Protein AF-A0A256YLN2-F1 (afdb_monomer_lite)

Sequence (266 aa):
MIEHTYRGDRIITSPILVSLRKFIRKVFMREQFIKIIIPSDLDYNEQIVYLIKQVFKEVLPIDKCLGIDFRDTLINYYAYKFAMESKMSRDVIDLLERDFQNSKYRDIVMKLDSKELEERITLNPPPEISPLLDRVIISILDIKNRELERVKNISDIEKTRSMVEKLLMLLSKGYIAVLFIGKRKPENYLSYIRDRIEGFRGLLLCARGRYIMVLESMYDNIIEILKEHFGEVIEERIEGVLERDGEKVRHCYIFILNKELEEQFV

Secondary structure (DSSP, 8-state):
-EEE--SS------HHHHHHHHHHHHHH-----EEEPPPTTS-HHHHHHHHHHHHHHHH---TTTS-HHHHHHHHHHHHHHHHHHTT--HHHHHHHHHHHHT-TTHHHHHHHT-HHHHHHHBSS--SS---HIIIIIHHHHHHHHHHHHT---HHHHHHHHHHHHHHHHHHHHT-EEEEEESSS-HHHHHHHHHHHGGG-SEEEEEEEGGGHHHHHHHHHHHHHHHHHHHSSEEEEEEEEEEEETTEEEEEEEEEEEEHHHHHTT-

pLDDT: mean 85.9, std 14.75, range [32.06, 97.44]

Foldseek 3Di:
DEFEDDPPDDTDPDPLVVLLVVLLCVQQQDDDYDYDDFDPPDDPLRSLLRSQLSVLLVSQLQVLQADPLVSSLVSLVSSLVSCVVVVHDPSNNVVSVVSNVPGPCNLLLVLQQDLVLQVLQELDDDPDRGGNCRPPLSVLSNLVSVVCPPPPDPVVSVVSNLVSVVVSVCSSVNQEHEYEQDDDQLVVSLVSCLVPVLSHFKYKYKYKAPSVVRCVVCVVVSVVSCCVRQPDKDKDWGWDWDAHPNDTMIIIIIIIGRPVVVVVSD

Structure (mmCIF, N/CA/C/O backbone):
data_AF-A0A256YLN2-F1
#
_entry.id   AF-A0A256YLN2-F1
#
loop_
_atom_site.group_PDB
_atom_site.id
_atom_site.type_symbol
_atom_site.label_atom_id
_atom_site.label_alt_id
_atom_site.label_comp_id
_atom_site.label_asym_id
_atom_site.label_entity_id
_atom_site.label_seq_id
_atom_site.pdbx_PDB_ins_code
_atom_site.Cartn_x
_atom_site.Cartn_y
_atom_site.Cartn_z
_atom_site.occupancy
_atom_site.B_iso_or_equiv
_atom_site.auth_seq_id
_atom_site.auth_comp_id
_atom_site.auth_asym_id
_atom_site.auth_atom_id
_atom_site.pdbx_PDB_model_num
ATOM 1 N N . MET A 1 1 ? 22.327 7.045 -8.461 1.00 38.19 1 MET A N 1
ATOM 2 C CA . MET A 1 1 ? 22.578 7.257 -9.908 1.00 38.19 1 MET A CA 1
ATOM 3 C C . MET A 1 1 ? 22.416 5.904 -10.590 1.00 38.19 1 MET A C 1
ATOM 5 O O . MET A 1 1 ? 23.024 4.958 -10.115 1.00 38.19 1 MET A O 1
ATOM 9 N N . ILE A 1 2 ? 21.548 5.755 -11.596 1.00 38.06 2 ILE A N 1
ATOM 10 C CA . ILE A 1 2 ? 21.455 4.488 -12.348 1.00 38.06 2 ILE A CA 1
ATOM 11 C C . ILE A 1 2 ? 22.565 4.533 -13.397 1.00 38.06 2 ILE A C 1
ATOM 13 O O . ILE A 1 2 ? 22.574 5.459 -14.210 1.00 38.06 2 ILE A O 1
ATOM 17 N N . GLU A 1 3 ? 23.512 3.603 -13.328 1.00 35.34 3 GLU A N 1
ATOM 18 C CA . GLU A 1 3 ? 24.655 3.524 -14.241 1.00 35.34 3 GLU A CA 1
ATOM 19 C C . GLU A 1 3 ? 24.593 2.210 -15.025 1.00 35.34 3 GLU A C 1
ATOM 21 O O . GLU A 1 3 ? 24.409 1.135 -14.452 1.00 35.34 3 GLU A O 1
ATOM 26 N N . HIS A 1 4 ? 24.759 2.298 -16.346 1.00 46.22 4 HIS A N 1
ATOM 27 C CA . HIS A 1 4 ? 24.973 1.135 -17.204 1.00 46.22 4 HIS A CA 1
ATOM 28 C C . HIS A 1 4 ? 26.456 0.946 -17.454 1.00 46.22 4 HIS A C 1
ATOM 30 O O . HIS A 1 4 ? 27.172 1.908 -17.722 1.00 46.22 4 HIS A O 1
ATOM 36 N N . THR A 1 5 ? 26.890 -0.308 -17.446 1.00 35.84 5 THR A N 1
ATOM 37 C CA . THR A 1 5 ? 28.195 -0.701 -17.969 1.00 35.84 5 THR A CA 1
ATOM 38 C C . THR A 1 5 ? 27.971 -1.812 -18.988 1.00 35.84 5 THR A C 1
ATOM 40 O O . THR A 1 5 ? 27.636 -2.937 -18.627 1.00 35.84 5 THR A O 1
ATOM 43 N N . TYR A 1 6 ? 28.125 -1.488 -20.273 1.00 36.53 6 TYR A N 1
ATOM 44 C CA . TYR A 1 6 ? 28.433 -2.493 -21.293 1.00 36.53 6 TYR A CA 1
ATOM 45 C C . TYR A 1 6 ? 29.921 -2.854 -21.159 1.00 36.53 6 TYR A C 1
ATOM 47 O O . TYR A 1 6 ? 30.700 -2.048 -20.648 1.00 36.53 6 TYR A O 1
ATOM 55 N N . ARG A 1 7 ? 30.343 -4.050 -21.593 1.00 35.12 7 ARG A N 1
ATOM 56 C CA . ARG A 1 7 ? 31.779 -4.381 -21.690 1.00 35.12 7 ARG A CA 1
ATOM 57 C C . ARG A 1 7 ? 32.490 -3.279 -22.500 1.00 35.12 7 ARG A C 1
ATOM 59 O O . ARG A 1 7 ? 32.269 -3.179 -23.702 1.00 35.12 7 ARG A O 1
ATOM 66 N N . GLY A 1 8 ? 33.311 -2.472 -21.824 1.00 35.88 8 GLY A N 1
ATOM 67 C CA . GLY A 1 8 ? 33.936 -1.254 -22.352 1.00 35.88 8 GLY A CA 1
ATOM 68 C C . GLY A 1 8 ? 33.403 -0.002 -21.64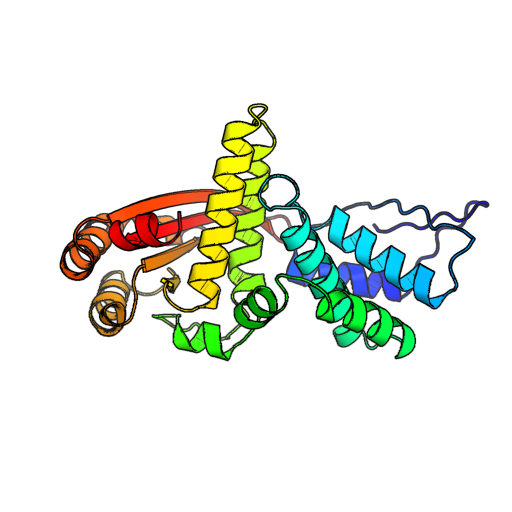6 1.00 35.88 8 GLY A C 1
ATOM 69 O O . GLY A 1 8 ? 32.338 0.498 -21.991 1.00 35.88 8 GLY A O 1
ATOM 70 N N . ASP A 1 9 ? 34.150 0.486 -20.653 1.00 32.34 9 ASP A N 1
ATOM 71 C CA . ASP A 1 9 ? 33.813 1.576 -19.724 1.00 32.34 9 ASP A CA 1
ATOM 72 C C . ASP A 1 9 ? 33.299 2.870 -20.390 1.00 32.34 9 ASP A C 1
ATOM 74 O O . ASP A 1 9 ? 34.051 3.811 -20.653 1.00 32.34 9 ASP A O 1
ATOM 78 N N . ARG A 1 10 ? 31.986 2.964 -20.624 1.00 32.06 10 ARG A N 1
ATOM 79 C CA . ARG A 1 10 ? 31.296 4.230 -20.906 1.00 32.06 10 ARG A CA 1
ATOM 80 C C . ARG A 1 10 ? 29.990 4.311 -20.125 1.00 32.06 10 ARG A C 1
ATOM 82 O O . ARG A 1 10 ? 29.065 3.538 -20.354 1.00 32.06 10 ARG A O 1
ATOM 89 N N . ILE A 1 11 ? 29.921 5.293 -19.228 1.00 43.66 11 ILE A N 1
ATOM 90 C CA . ILE A 1 11 ? 28.707 5.678 -18.503 1.00 43.66 11 ILE A CA 1
ATOM 91 C C . ILE A 1 11 ? 27.762 6.346 -19.508 1.00 43.66 11 ILE A C 1
ATOM 93 O O . ILE A 1 11 ? 28.050 7.431 -20.011 1.00 43.66 11 ILE A O 1
ATOM 97 N N . ILE A 1 12 ? 26.636 5.703 -19.818 1.00 42.06 12 ILE A N 1
ATOM 98 C CA . ILE A 1 12 ? 25.602 6.282 -20.684 1.00 42.06 12 ILE A CA 1
ATOM 99 C C . ILE A 1 12 ? 24.558 6.969 -19.801 1.00 42.06 12 ILE A C 1
ATOM 101 O O . ILE A 1 12 ? 23.714 6.318 -19.188 1.00 42.06 12 ILE A O 1
ATOM 105 N N . THR A 1 13 ? 24.576 8.299 -19.759 1.00 48.00 13 THR A N 1
ATOM 106 C CA . THR A 1 13 ? 23.484 9.112 -19.208 1.00 48.00 13 THR A CA 1
ATOM 107 C C . THR A 1 13 ? 22.345 9.210 -20.229 1.00 48.00 13 THR A C 1
ATOM 109 O O . THR A 1 13 ? 22.196 10.194 -20.944 1.00 48.00 13 THR A O 1
ATOM 112 N N . SER A 1 14 ? 21.529 8.156 -20.331 1.00 62.59 14 SER A N 1
ATOM 113 C CA . SER A 1 14 ? 20.358 8.129 -21.222 1.00 62.59 14 SER A CA 1
ATOM 114 C C . SER A 1 14 ? 19.201 8.993 -20.673 1.00 62.59 14 SER A C 1
ATOM 116 O O . SER A 1 14 ? 18.946 8.959 -19.462 1.00 62.59 14 SER A O 1
ATOM 118 N N . PRO A 1 15 ? 18.441 9.718 -21.524 1.00 69.00 15 PRO A N 1
ATOM 119 C CA . PRO A 1 15 ? 17.214 10.426 -21.134 1.00 69.00 15 PRO A CA 1
ATOM 120 C C . PRO A 1 15 ? 16.212 9.549 -20.370 1.00 69.00 15 PRO A C 1
ATOM 122 O O . PRO A 1 15 ? 15.549 10.025 -19.449 1.00 69.00 15 PRO A O 1
ATOM 125 N N . ILE A 1 16 ? 16.166 8.250 -20.689 1.00 68.62 16 ILE A N 1
ATOM 126 C CA . ILE A 1 16 ? 15.323 7.262 -20.002 1.00 68.62 16 ILE A CA 1
ATOM 127 C C . ILE A 1 16 ? 15.681 7.181 -18.516 1.00 68.62 16 ILE A C 1
ATOM 129 O O . ILE A 1 16 ? 14.791 7.158 -17.672 1.00 68.62 16 ILE A O 1
ATOM 133 N N . LEU A 1 17 ? 16.969 7.211 -18.170 1.00 71.06 17 LEU A N 1
ATOM 134 C CA . LEU A 1 17 ? 17.423 7.119 -16.779 1.00 71.06 17 LEU A CA 1
ATOM 135 C C . LEU A 1 17 ? 17.113 8.375 -15.982 1.00 71.06 17 LEU A C 1
ATOM 137 O O . LEU A 1 17 ? 16.870 8.301 -14.778 1.00 71.06 17 LEU A O 1
ATOM 141 N N . VAL A 1 18 ? 17.122 9.532 -16.642 1.00 73.88 18 VAL A N 1
ATOM 142 C CA . VAL A 1 18 ? 16.710 10.792 -16.020 1.00 73.88 18 VAL A CA 1
ATOM 143 C C . VAL A 1 18 ? 15.213 10.749 -15.715 1.00 73.88 18 VAL A C 1
ATOM 145 O O . VAL A 1 18 ? 14.819 11.078 -14.595 1.00 73.88 18 VAL A O 1
ATOM 148 N N . SER A 1 19 ? 14.390 10.299 -16.665 1.00 76.75 19 SER A N 1
ATOM 149 C CA . SER A 1 19 ? 12.946 10.126 -16.463 1.00 76.75 19 SER A CA 1
ATOM 150 C C . SER A 1 19 ? 12.641 9.091 -15.383 1.00 76.75 19 SER A C 1
ATOM 152 O O . SER A 1 19 ? 11.857 9.364 -14.477 1.00 76.75 19 SER A O 1
ATOM 154 N N . LEU A 1 20 ? 13.329 7.948 -15.409 1.00 75.12 20 LEU A N 1
ATOM 155 C CA . LEU A 1 20 ? 13.176 6.879 -14.425 1.00 75.12 20 LEU A CA 1
ATOM 156 C C . LEU A 1 20 ? 13.548 7.355 -13.023 1.00 75.12 20 LEU A C 1
ATOM 158 O O . LEU A 1 20 ? 12.793 7.147 -12.078 1.00 75.12 20 LEU A O 1
ATOM 162 N N . ARG A 1 21 ? 14.641 8.113 -12.889 1.00 74.19 21 ARG A N 1
ATOM 163 C CA . ARG A 1 21 ? 15.022 8.743 -11.619 1.00 74.19 21 ARG A CA 1
ATOM 164 C C . ARG A 1 21 ? 13.954 9.710 -11.109 1.00 74.19 21 ARG A C 1
ATOM 166 O O . ARG A 1 21 ? 13.662 9.703 -9.917 1.00 74.19 21 ARG A O 1
ATOM 173 N N . LYS A 1 22 ? 13.376 10.543 -11.980 1.00 77.25 22 LYS A N 1
ATOM 174 C CA . LYS A 1 22 ? 12.300 11.473 -11.596 1.00 77.25 22 LYS A CA 1
ATOM 175 C C . LYS A 1 22 ? 11.055 10.721 -11.126 1.00 77.25 22 LYS A C 1
ATOM 177 O O . LYS A 1 22 ? 10.490 11.086 -10.099 1.00 77.25 22 LYS A O 1
ATOM 182 N N . PHE A 1 23 ? 10.669 9.663 -11.834 1.00 76.25 23 PHE A N 1
ATOM 183 C CA . PHE A 1 23 ? 9.528 8.831 -11.462 1.00 76.25 23 PHE A CA 1
ATOM 184 C C . PHE A 1 23 ? 9.759 8.111 -10.128 1.00 76.25 23 PHE A C 1
ATOM 186 O O . PHE A 1 23 ? 8.918 8.168 -9.239 1.00 76.25 23 PHE A O 1
ATOM 193 N N . ILE A 1 24 ? 10.938 7.517 -9.934 1.00 75.88 24 ILE A N 1
ATOM 194 C CA . ILE A 1 24 ? 11.311 6.863 -8.674 1.00 75.88 24 ILE A CA 1
ATOM 195 C C . ILE A 1 24 ? 11.308 7.843 -7.511 1.00 75.88 24 ILE A C 1
ATOM 197 O O . ILE A 1 24 ? 10.764 7.527 -6.460 1.00 75.88 24 ILE A O 1
ATOM 201 N N . ARG A 1 25 ? 11.860 9.049 -7.686 1.00 74.06 25 ARG A N 1
ATOM 202 C CA . ARG A 1 25 ? 11.787 10.082 -6.645 1.00 74.06 25 ARG A CA 1
ATOM 203 C C . ARG A 1 25 ? 10.336 10.454 -6.325 1.00 74.06 25 ARG A C 1
ATOM 205 O O . ARG A 1 25 ? 10.003 10.586 -5.155 1.00 74.06 25 ARG A O 1
ATOM 212 N N . LYS A 1 26 ? 9.473 10.569 -7.341 1.00 71.62 26 LYS A N 1
ATOM 213 C CA . LYS A 1 26 ? 8.041 10.874 -7.173 1.00 71.62 26 LYS A CA 1
ATOM 214 C C . LYS A 1 26 ? 7.305 9.792 -6.373 1.00 71.62 26 LYS A C 1
ATOM 216 O O . LYS A 1 26 ? 6.513 10.139 -5.504 1.00 71.62 26 LYS A O 1
ATOM 221 N N . VAL A 1 27 ? 7.550 8.514 -6.667 1.00 64.50 27 VAL A N 1
ATOM 222 C CA . VAL A 1 27 ? 6.790 7.389 -6.087 1.00 64.50 27 VAL A CA 1
ATOM 223 C C . VAL A 1 27 ? 7.431 6.847 -4.805 1.00 64.50 27 VAL A C 1
ATOM 225 O O . VAL A 1 27 ? 6.747 6.645 -3.808 1.00 64.50 27 VAL A O 1
ATOM 228 N N . PHE A 1 28 ? 8.747 6.637 -4.810 1.00 65.56 28 PHE A N 1
ATOM 229 C CA . PHE A 1 28 ? 9.483 5.915 -3.764 1.00 65.56 28 PHE A CA 1
ATOM 230 C C . PHE A 1 28 ? 10.402 6.798 -2.919 1.00 65.56 28 PHE A C 1
ATOM 232 O O . PHE A 1 28 ? 10.963 6.319 -1.939 1.00 65.56 28 PHE A O 1
ATOM 239 N N . MET A 1 29 ? 10.553 8.080 -3.272 1.00 61.91 29 MET A N 1
ATOM 240 C CA . MET A 1 29 ? 11.189 9.111 -2.435 1.00 61.91 29 MET A CA 1
ATOM 241 C C . MET A 1 29 ? 12.642 8.811 -2.014 1.00 61.91 29 MET A C 1
ATOM 243 O O . MET A 1 29 ? 13.113 9.323 -1.002 1.00 61.91 29 MET A O 1
ATOM 247 N N . ARG A 1 30 ? 13.378 8.004 -2.792 1.00 62.50 30 ARG A N 1
ATOM 248 C CA . ARG A 1 30 ? 14.766 7.601 -2.498 1.00 62.50 30 ARG A CA 1
ATOM 249 C C . ARG A 1 30 ? 15.724 7.879 -3.650 1.00 62.50 30 ARG A C 1
ATOM 251 O O . ARG A 1 30 ? 15.370 7.755 -4.823 1.00 62.50 30 ARG A O 1
ATOM 258 N N . GLU A 1 31 ? 16.975 8.177 -3.301 1.00 58.72 31 GLU A N 1
ATOM 259 C CA . GLU A 1 31 ? 18.105 8.157 -4.231 1.00 58.72 31 GLU A CA 1
ATOM 260 C C . GLU A 1 31 ? 18.964 6.920 -3.991 1.00 58.72 31 GLU A C 1
ATOM 262 O O . GLU A 1 31 ? 19.549 6.757 -2.925 1.00 58.72 31 GLU A O 1
ATOM 267 N N . GLN A 1 32 ? 19.059 6.047 -4.994 1.00 59.94 32 GLN A N 1
ATOM 268 C CA . GLN A 1 32 ? 19.887 4.845 -4.924 1.00 59.94 32 GLN A CA 1
ATOM 269 C C . GLN A 1 32 ? 20.782 4.713 -6.159 1.00 59.94 32 GLN A C 1
ATOM 271 O O . GLN A 1 32 ? 20.505 5.257 -7.240 1.00 59.94 32 GLN A O 1
ATOM 276 N N . PHE A 1 33 ? 21.914 4.038 -5.969 1.00 61.16 33 PHE A N 1
ATOM 277 C CA . PHE A 1 33 ? 22.782 3.578 -7.047 1.00 61.16 33 PHE A CA 1
ATOM 278 C C . PHE A 1 33 ? 22.405 2.146 -7.386 1.00 61.16 33 PHE A C 1
ATOM 280 O O . PHE A 1 33 ? 22.342 1.307 -6.494 1.00 61.16 33 PHE A O 1
ATOM 287 N N . ILE A 1 34 ? 22.133 1.890 -8.663 1.00 64.25 34 ILE A N 1
ATOM 288 C CA . ILE A 1 34 ? 21.684 0.581 -9.134 1.00 64.25 34 ILE A CA 1
ATOM 289 C C . ILE A 1 34 ? 22.577 0.193 -10.302 1.00 64.25 34 ILE A C 1
ATOM 291 O O . ILE A 1 34 ? 22.643 0.919 -11.298 1.00 64.25 34 ILE A O 1
ATOM 295 N N . LYS A 1 35 ? 23.273 -0.936 -10.156 1.00 64.31 35 LYS A N 1
ATOM 296 C CA . LYS A 1 35 ? 24.090 -1.536 -11.209 1.00 64.31 35 LYS A CA 1
ATOM 297 C C . LYS A 1 35 ? 23.285 -2.644 -11.872 1.00 64.31 35 LYS A C 1
ATOM 299 O O . LYS A 1 35 ? 22.919 -3.611 -11.215 1.00 64.31 35 LYS A O 1
ATOM 304 N N . ILE A 1 36 ? 23.039 -2.510 -13.172 1.00 67.94 36 ILE A N 1
ATOM 305 C CA . ILE A 1 36 ? 22.251 -3.480 -13.942 1.00 67.94 36 ILE A CA 1
ATOM 306 C C . ILE A 1 36 ? 23.143 -4.095 -15.009 1.00 67.94 36 ILE A C 1
ATOM 308 O O . ILE A 1 36 ? 23.699 -3.383 -15.845 1.00 67.94 36 ILE A O 1
ATOM 312 N N . ILE A 1 37 ? 23.259 -5.421 -14.975 1.00 73.19 37 ILE A N 1
ATOM 313 C CA . ILE A 1 37 ? 23.906 -6.210 -16.023 1.00 73.19 37 ILE A CA 1
ATOM 314 C C . ILE A 1 37 ? 22.805 -6.681 -16.968 1.00 73.19 37 ILE A C 1
ATOM 316 O O . ILE A 1 37 ? 21.878 -7.368 -16.539 1.00 73.19 37 ILE A O 1
ATOM 320 N N . ILE A 1 38 ? 22.898 -6.276 -18.232 1.00 71.62 38 ILE A N 1
ATOM 321 C CA . ILE A 1 38 ? 21.919 -6.606 -19.266 1.00 71.62 38 ILE A CA 1
ATOM 322 C C . ILE A 1 38 ? 22.455 -7.797 -20.075 1.00 71.62 38 ILE A C 1
ATOM 324 O O . ILE A 1 38 ? 23.581 -7.711 -20.576 1.00 71.62 38 ILE A O 1
ATOM 328 N N . PRO A 1 39 ? 21.694 -8.897 -20.194 1.00 75.06 39 PRO A N 1
ATOM 329 C CA . PRO A 1 39 ? 22.049 -10.009 -21.071 1.00 75.06 39 PRO A CA 1
ATOM 330 C C . PRO A 1 39 ? 22.135 -9.568 -22.543 1.00 75.06 39 PRO A C 1
ATOM 332 O O . PRO A 1 39 ? 21.333 -8.758 -23.004 1.00 75.06 39 PRO A O 1
ATOM 335 N N . SER A 1 40 ? 23.132 -10.069 -23.278 1.00 70.81 40 SER A N 1
ATOM 336 C CA . SER A 1 40 ? 23.413 -9.652 -24.664 1.00 70.81 40 SER A CA 1
ATOM 337 C C . SER A 1 40 ? 22.490 -10.276 -25.716 1.00 70.81 40 SER A C 1
ATOM 339 O O . SER A 1 40 ? 22.550 -9.895 -26.878 1.00 70.81 40 SER A O 1
ATOM 341 N N . ASP A 1 41 ? 21.705 -11.271 -25.323 1.00 82.81 41 ASP A N 1
ATOM 342 C CA . ASP A 1 41 ? 20.787 -12.060 -26.146 1.00 82.81 41 ASP A CA 1
ATOM 343 C C . ASP A 1 41 ? 19.378 -11.456 -26.261 1.00 82.81 41 ASP A C 1
ATOM 345 O O . ASP A 1 41 ? 18.581 -11.937 -27.059 1.00 82.81 41 ASP A O 1
ATOM 349 N N . LEU A 1 42 ? 19.089 -10.387 -25.514 1.00 84.50 42 LEU A N 1
ATOM 350 C CA . LEU A 1 42 ? 17.828 -9.647 -25.587 1.00 84.50 42 LEU A CA 1
ATOM 351 C C . LEU A 1 42 ? 17.843 -8.625 -26.727 1.00 84.50 42 LEU A C 1
ATOM 353 O O . LEU A 1 42 ? 18.859 -7.949 -26.942 1.00 84.50 42 LEU A O 1
ATOM 357 N N . ASP A 1 43 ? 16.706 -8.436 -27.398 1.00 88.25 43 ASP A N 1
ATOM 358 C CA . ASP A 1 43 ? 16.548 -7.320 -28.330 1.00 88.25 43 ASP A CA 1
ATOM 359 C C . ASP A 1 43 ? 16.522 -5.963 -27.599 1.00 88.25 43 ASP A C 1
ATOM 361 O O . ASP A 1 43 ? 16.423 -5.885 -26.374 1.00 88.25 43 ASP A O 1
ATOM 365 N N . TYR A 1 44 ? 16.633 -4.852 -28.333 1.00 84.12 44 TYR A N 1
ATOM 366 C CA . TYR A 1 44 ? 16.686 -3.526 -27.708 1.00 84.12 44 TYR A CA 1
ATOM 367 C C . TYR A 1 44 ? 15.468 -3.224 -26.816 1.00 84.12 44 TYR A C 1
ATOM 369 O O . TYR A 1 44 ? 15.635 -2.689 -25.720 1.00 84.12 44 TYR A O 1
ATOM 377 N N . ASN A 1 45 ? 14.255 -3.571 -27.248 1.00 87.75 45 ASN A N 1
ATOM 378 C CA . ASN A 1 45 ? 13.042 -3.312 -26.477 1.00 87.75 45 ASN A CA 1
ATOM 379 C C . ASN A 1 45 ? 13.011 -4.189 -25.216 1.00 87.75 45 ASN A C 1
ATOM 381 O O . ASN A 1 45 ? 12.732 -3.687 -24.127 1.00 87.75 45 ASN A O 1
ATOM 385 N N . GLU A 1 46 ? 13.379 -5.463 -25.331 1.00 88.75 46 GLU A N 1
ATOM 386 C CA . GLU A 1 46 ? 13.507 -6.395 -24.210 1.00 88.75 46 GLU A CA 1
ATOM 387 C C . GLU A 1 46 ? 14.573 -5.949 -23.201 1.00 88.75 46 GLU A C 1
ATOM 389 O O . GLU A 1 46 ? 14.349 -6.020 -21.990 1.00 88.75 46 GLU A O 1
ATOM 394 N N . GLN A 1 47 ? 15.705 -5.410 -23.668 1.00 86.00 47 GLN A N 1
ATOM 395 C CA . GLN A 1 47 ? 16.737 -4.828 -22.805 1.00 86.00 47 GLN A CA 1
ATOM 396 C C . GLN A 1 47 ? 16.191 -3.642 -21.999 1.00 86.00 47 GLN A C 1
ATOM 398 O O . GLN A 1 47 ? 16.467 -3.533 -20.800 1.00 86.00 47 GLN A O 1
ATOM 403 N N . ILE A 1 48 ? 15.396 -2.765 -22.625 1.00 87.50 48 ILE A N 1
ATOM 404 C CA . ILE A 1 48 ? 14.749 -1.635 -21.943 1.00 87.50 48 ILE A CA 1
ATOM 405 C C . ILE A 1 48 ? 13.723 -2.131 -20.916 1.00 87.50 48 ILE A C 1
ATOM 407 O O . ILE A 1 48 ? 13.732 -1.663 -19.776 1.00 87.50 48 ILE A O 1
ATOM 411 N N . VAL A 1 49 ? 12.880 -3.102 -21.275 1.00 90.81 49 VAL A N 1
ATOM 412 C CA . VAL A 1 49 ? 11.910 -3.724 -20.357 1.00 90.81 49 VAL A CA 1
ATOM 413 C C . VAL A 1 49 ? 12.619 -4.321 -19.144 1.00 90.81 49 VAL A C 1
ATOM 415 O O . VAL A 1 49 ? 12.261 -4.019 -18.002 1.00 90.81 49 VAL A O 1
ATOM 418 N N . TYR A 1 50 ? 13.657 -5.124 -19.380 1.00 89.44 50 TYR A N 1
ATOM 419 C CA . TYR A 1 50 ? 14.450 -5.754 -18.331 1.00 89.44 50 TYR A CA 1
ATOM 420 C C . TYR A 1 50 ? 15.055 -4.711 -17.389 1.00 89.44 50 TYR A C 1
ATOM 422 O O . TYR A 1 50 ? 14.908 -4.809 -16.171 1.00 89.44 50 TYR A O 1
ATOM 430 N N . LEU A 1 51 ? 15.677 -3.673 -17.949 1.00 88.00 51 LEU A N 1
ATOM 431 C CA . LEU A 1 51 ? 16.266 -2.567 -17.203 1.00 88.00 51 LEU A CA 1
ATOM 432 C C . LEU A 1 51 ? 15.246 -1.893 -16.286 1.00 88.00 51 LEU A C 1
ATOM 434 O O . LEU A 1 51 ? 15.512 -1.737 -15.096 1.00 88.00 51 LEU A O 1
ATOM 438 N N . ILE A 1 52 ? 14.078 -1.520 -16.810 1.00 88.69 52 ILE A N 1
ATOM 439 C CA . ILE A 1 52 ? 13.031 -0.849 -16.030 1.00 88.69 52 ILE A CA 1
ATOM 440 C C . ILE A 1 52 ? 12.575 -1.744 -14.874 1.00 88.69 52 ILE A C 1
ATOM 442 O O . ILE A 1 52 ? 12.503 -1.285 -13.732 1.00 88.69 52 ILE A O 1
ATOM 446 N N . LYS A 1 53 ? 12.315 -3.030 -15.144 1.00 92.12 53 LYS A N 1
ATOM 447 C CA . LYS A 1 53 ? 11.894 -3.988 -14.115 1.00 92.12 53 LYS A CA 1
ATOM 448 C C . LYS A 1 53 ? 12.949 -4.183 -13.033 1.00 92.12 53 LYS A C 1
ATOM 450 O O . LYS A 1 53 ? 12.592 -4.179 -11.859 1.00 92.12 53 LYS A O 1
ATOM 455 N N . GLN A 1 54 ? 14.228 -4.313 -13.396 1.00 88.50 54 GLN A N 1
ATOM 456 C CA . GLN A 1 54 ? 15.305 -4.420 -12.406 1.00 88.50 54 GLN A CA 1
ATOM 457 C C . GLN A 1 54 ? 15.385 -3.166 -11.538 1.00 88.50 54 GLN A C 1
ATOM 459 O O . GLN A 1 54 ? 15.541 -3.272 -10.328 1.00 88.50 54 GLN A O 1
ATOM 464 N N . VAL A 1 55 ? 15.204 -1.976 -12.116 1.00 86.69 55 VAL A N 1
ATOM 465 C CA . VAL A 1 55 ? 15.175 -0.750 -11.315 1.00 86.69 55 VAL A CA 1
ATOM 466 C C . VAL A 1 55 ? 14.028 -0.768 -10.302 1.00 86.69 55 VAL A C 1
ATOM 468 O O . VAL A 1 55 ? 14.264 -0.481 -9.132 1.00 86.69 55 VAL A O 1
ATOM 471 N N . PHE A 1 56 ? 12.803 -1.119 -10.702 1.00 89.56 56 PHE A N 1
ATOM 472 C CA . PHE A 1 56 ? 11.692 -1.191 -9.745 1.00 89.56 56 PHE A CA 1
ATOM 473 C C . PHE A 1 56 ? 11.875 -2.302 -8.716 1.00 89.56 56 PHE A C 1
ATOM 475 O O . PHE A 1 56 ? 11.546 -2.085 -7.556 1.00 89.56 56 PHE A O 1
ATOM 482 N N . LYS A 1 57 ? 12.445 -3.444 -9.108 1.00 88.25 57 LYS A N 1
ATOM 483 C CA . LYS A 1 57 ? 12.786 -4.537 -8.194 1.00 88.25 57 LYS A CA 1
ATOM 484 C C . LYS A 1 57 ? 13.738 -4.088 -7.084 1.00 88.25 57 LYS A C 1
ATOM 486 O O . LYS A 1 57 ? 13.521 -4.435 -5.935 1.00 88.25 57 LYS A O 1
ATOM 491 N N . GLU A 1 58 ? 14.756 -3.304 -7.421 1.00 83.62 58 GLU A N 1
ATOM 492 C CA . GLU A 1 58 ? 15.743 -2.811 -6.451 1.00 83.62 58 GLU A CA 1
ATOM 493 C C . GLU A 1 58 ? 15.192 -1.675 -5.577 1.00 83.62 58 GLU A C 1
ATOM 495 O O . GLU A 1 58 ? 15.522 -1.560 -4.397 1.00 83.62 58 GLU A O 1
ATOM 500 N N . VAL A 1 59 ? 14.339 -0.820 -6.146 1.00 81.19 59 VAL A N 1
ATOM 501 C CA . VAL A 1 59 ? 13.805 0.353 -5.441 1.00 81.19 59 VAL A CA 1
ATOM 502 C C . VAL A 1 59 ? 12.639 0.003 -4.524 1.00 81.19 59 VAL A C 1
ATOM 504 O O . VAL A 1 59 ? 12.482 0.668 -3.500 1.00 81.19 59 VAL A O 1
ATOM 507 N N . LEU A 1 60 ? 11.819 -0.994 -4.874 1.00 83.62 60 LEU A N 1
ATOM 508 C CA . LEU A 1 60 ? 10.702 -1.475 -4.061 1.00 83.62 60 LEU A CA 1
ATOM 509 C C . LEU A 1 60 ? 11.230 -2.379 -2.936 1.00 83.62 60 LEU A C 1
ATOM 511 O O . LEU A 1 60 ? 11.505 -3.553 -3.178 1.00 83.62 60 LEU A O 1
ATOM 515 N N . PRO A 1 61 ? 11.327 -1.901 -1.682 1.00 73.31 61 PRO A N 1
ATOM 516 C CA . PRO A 1 61 ? 11.882 -2.692 -0.596 1.00 73.31 61 PRO A CA 1
ATOM 517 C C . PRO A 1 61 ? 10.759 -3.547 -0.004 1.00 73.31 61 PRO A C 1
ATOM 519 O O . PRO A 1 61 ? 10.254 -3.232 1.064 1.00 73.31 61 PRO A O 1
ATOM 522 N N . ILE A 1 62 ? 10.288 -4.562 -0.731 1.00 86.50 62 ILE A N 1
ATOM 523 C CA . ILE A 1 62 ? 9.088 -5.339 -0.351 1.00 86.50 62 ILE A CA 1
ATOM 524 C C . ILE A 1 62 ? 9.320 -6.856 -0.336 1.00 86.50 62 ILE A C 1
ATOM 526 O O . ILE A 1 62 ? 8.382 -7.637 -0.179 1.00 86.50 62 ILE A O 1
ATOM 530 N N . ASP A 1 63 ? 10.575 -7.284 -0.473 1.00 83.06 63 ASP A N 1
ATOM 531 C CA . ASP A 1 63 ? 10.965 -8.692 -0.599 1.00 83.06 63 ASP A CA 1
ATOM 532 C C . ASP A 1 63 ? 10.568 -9.557 0.596 1.00 83.06 63 ASP A C 1
ATOM 534 O O . ASP A 1 63 ? 10.251 -10.739 0.441 1.00 83.06 63 ASP A O 1
ATOM 538 N N . LYS A 1 64 ? 10.611 -8.998 1.807 1.00 85.06 64 LYS A N 1
ATOM 539 C CA . LYS A 1 64 ? 10.286 -9.746 3.023 1.00 85.06 64 LYS A CA 1
ATOM 540 C C . LYS A 1 64 ? 8.814 -9.642 3.400 1.00 85.06 64 LYS A C 1
ATOM 542 O O . LYS A 1 64 ? 8.312 -10.575 4.013 1.00 85.06 64 LYS A O 1
ATOM 547 N N . CYS A 1 65 ? 8.118 -8.569 3.028 1.00 88.94 65 CYS A N 1
ATOM 548 C CA . CYS A 1 65 ? 6.748 -8.311 3.484 1.00 88.94 65 CYS A CA 1
ATOM 549 C C . CYS A 1 65 ? 5.645 -8.778 2.521 1.00 88.94 65 CYS A C 1
ATOM 551 O O . CYS A 1 65 ? 4.489 -8.809 2.929 1.00 88.94 65 CYS A O 1
ATOM 553 N N . LEU A 1 66 ? 5.974 -9.179 1.288 1.00 92.19 66 LEU A N 1
ATOM 554 C CA . LEU A 1 66 ? 5.020 -9.745 0.328 1.00 92.19 66 LEU A CA 1
ATOM 555 C C . LEU A 1 66 ? 5.509 -11.071 -0.264 1.00 92.19 66 LEU A C 1
ATOM 557 O O . LEU A 1 66 ? 6.711 -11.331 -0.349 1.00 92.19 66 LEU A O 1
ATOM 561 N N . GLY A 1 67 ? 4.558 -11.908 -0.688 1.00 91.38 67 GLY A N 1
ATOM 562 C CA . GLY A 1 67 ? 4.838 -13.097 -1.490 1.00 91.38 67 GLY A CA 1
ATOM 563 C C . GLY A 1 67 ? 5.377 -12.740 -2.880 1.00 91.38 67 GLY A C 1
ATOM 564 O O . GLY A 1 67 ? 5.126 -11.648 -3.397 1.00 91.38 67 GLY A O 1
ATOM 565 N N . ILE A 1 68 ? 6.109 -13.676 -3.495 1.00 92.25 68 ILE A N 1
ATOM 566 C CA . ILE A 1 68 ? 6.804 -13.459 -4.776 1.00 92.25 68 ILE A CA 1
ATOM 567 C C . ILE A 1 68 ? 5.859 -13.002 -5.892 1.00 92.25 68 ILE A C 1
ATOM 569 O O . ILE A 1 68 ? 6.124 -11.992 -6.535 1.00 92.25 68 ILE A O 1
ATOM 573 N N . ASP A 1 69 ? 4.710 -13.658 -6.038 1.00 93.81 69 ASP A N 1
ATOM 574 C CA . ASP A 1 69 ? 3.718 -13.345 -7.068 1.00 93.81 69 ASP A CA 1
ATOM 575 C C . ASP A 1 69 ? 3.158 -11.919 -6.927 1.00 93.81 69 ASP A C 1
ATOM 577 O O . ASP A 1 69 ? 2.961 -11.205 -7.915 1.00 93.81 69 ASP A O 1
ATOM 581 N N . PHE A 1 70 ? 2.897 -11.476 -5.692 1.00 95.00 70 PHE A N 1
ATOM 582 C CA . PHE A 1 70 ? 2.361 -10.140 -5.429 1.00 95.00 70 PHE A CA 1
ATOM 583 C C . PHE A 1 70 ? 3.437 -9.075 -5.661 1.00 95.00 70 PHE A C 1
ATOM 585 O O . PHE A 1 70 ? 3.186 -8.063 -6.321 1.00 95.00 70 PHE A O 1
ATOM 592 N N . ARG A 1 71 ? 4.663 -9.324 -5.185 1.00 93.81 71 ARG A N 1
ATOM 593 C CA . ARG A 1 71 ? 5.816 -8.457 -5.453 1.00 93.81 71 ARG A CA 1
ATOM 594 C C . ARG A 1 71 ? 6.028 -8.275 -6.953 1.00 93.81 71 ARG A C 1
ATOM 596 O O . ARG A 1 71 ? 6.136 -7.142 -7.418 1.00 93.81 71 ARG A O 1
ATOM 603 N N . ASP A 1 72 ? 6.063 -9.368 -7.703 1.00 94.62 72 ASP A N 1
ATOM 604 C CA . ASP A 1 72 ? 6.321 -9.332 -9.140 1.00 94.62 72 ASP A CA 1
ATOM 605 C C . ASP A 1 72 ? 5.181 -8.609 -9.880 1.00 94.62 72 ASP A C 1
ATOM 607 O O . ASP A 1 72 ? 5.439 -7.827 -10.797 1.00 94.62 72 ASP A O 1
ATOM 611 N N . THR A 1 73 ? 3.935 -8.750 -9.406 1.00 96.69 73 THR A N 1
ATOM 612 C CA . THR A 1 73 ? 2.796 -7.953 -9.892 1.00 96.69 73 THR A CA 1
ATOM 613 C C . THR A 1 73 ? 3.028 -6.449 -9.692 1.00 96.69 73 THR A C 1
ATOM 615 O O . THR A 1 73 ? 2.819 -5.676 -10.625 1.00 96.69 73 THR A O 1
ATOM 618 N N . LEU A 1 74 ? 3.476 -6.013 -8.506 1.00 95.69 74 LEU A N 1
ATOM 619 C CA . LEU A 1 74 ? 3.766 -4.597 -8.231 1.00 95.69 74 LEU A CA 1
ATOM 620 C C . LEU A 1 74 ? 4.928 -4.071 -9.082 1.00 95.69 74 LEU A C 1
ATOM 622 O O . LEU A 1 74 ? 4.839 -2.966 -9.615 1.00 95.69 74 LEU A O 1
ATOM 626 N N . ILE A 1 75 ? 5.994 -4.857 -9.251 1.00 95.00 75 ILE A N 1
ATOM 627 C CA . ILE A 1 75 ? 7.128 -4.494 -10.113 1.00 95.00 75 ILE A CA 1
ATOM 628 C C . ILE A 1 75 ? 6.653 -4.297 -11.556 1.00 95.00 75 ILE A C 1
ATOM 630 O O . ILE A 1 75 ? 6.938 -3.261 -12.157 1.00 95.00 75 ILE A O 1
ATOM 634 N N . ASN A 1 76 ? 5.899 -5.259 -12.100 1.00 96.19 76 ASN A N 1
ATOM 635 C CA . ASN A 1 76 ? 5.350 -5.170 -13.453 1.00 96.19 76 ASN A CA 1
ATOM 636 C C . ASN A 1 76 ? 4.405 -3.971 -13.593 1.00 96.19 76 ASN A C 1
ATOM 638 O O . ASN A 1 76 ? 4.479 -3.249 -14.586 1.00 96.19 76 ASN A O 1
ATOM 642 N N . TYR A 1 77 ? 3.576 -3.715 -12.578 1.00 96.88 77 TYR A N 1
ATOM 643 C CA . TYR A 1 77 ? 2.673 -2.572 -12.556 1.00 96.88 77 TYR A CA 1
ATOM 644 C C . TYR A 1 77 ? 3.414 -1.240 -12.644 1.00 96.88 77 TYR A C 1
ATOM 646 O O . TYR A 1 77 ? 3.123 -0.427 -13.520 1.00 96.88 77 TYR A O 1
ATOM 654 N N . TYR A 1 78 ? 4.393 -1.009 -11.767 1.00 95.38 78 TYR A N 1
ATOM 655 C CA . TYR A 1 78 ? 5.143 0.245 -11.767 1.00 95.38 78 TYR A CA 1
ATOM 656 C C . TYR A 1 78 ? 6.012 0.405 -13.009 1.00 95.38 78 TYR A C 1
ATOM 658 O O . TYR A 1 78 ? 6.121 1.519 -13.522 1.00 95.38 78 TYR A O 1
ATOM 666 N N . ALA A 1 79 ? 6.569 -0.690 -13.532 1.00 95.31 79 ALA A N 1
ATOM 667 C CA . ALA A 1 79 ? 7.282 -0.682 -14.802 1.00 95.31 79 ALA A CA 1
ATOM 668 C C . ALA A 1 79 ? 6.372 -0.236 -15.956 1.00 95.31 79 ALA A C 1
ATOM 670 O O . ALA A 1 79 ? 6.729 0.678 -16.702 1.00 95.31 79 ALA A O 1
ATOM 671 N N . TYR A 1 80 ? 5.172 -0.813 -16.049 1.00 96.38 80 TYR A N 1
ATOM 672 C CA . TYR A 1 80 ? 4.158 -0.427 -17.027 1.00 96.38 80 TYR A CA 1
ATOM 673 C C . TYR A 1 80 ? 3.693 1.030 -16.842 1.00 96.38 80 TYR A C 1
ATOM 675 O O . TYR A 1 80 ? 3.751 1.820 -17.787 1.00 96.38 80 TYR A O 1
ATOM 683 N N . LYS A 1 81 ? 3.313 1.427 -15.618 1.00 94.44 81 LYS A N 1
ATOM 684 C CA . LYS A 1 81 ? 2.886 2.797 -15.270 1.00 94.44 81 LYS A CA 1
ATOM 685 C C . LYS A 1 81 ? 3.955 3.825 -15.652 1.00 94.44 81 LYS A C 1
ATOM 687 O O . LYS A 1 81 ? 3.644 4.858 -16.244 1.00 94.44 81 LYS A O 1
ATOM 692 N N . PHE A 1 82 ? 5.224 3.519 -15.390 1.00 92.94 82 PHE A N 1
ATOM 693 C CA . PHE A 1 82 ? 6.352 4.356 -15.787 1.00 92.94 82 PHE A CA 1
ATOM 694 C C . PHE A 1 82 ? 6.508 4.481 -17.305 1.00 92.94 82 PHE A C 1
ATOM 696 O O . PHE A 1 82 ? 6.715 5.594 -17.798 1.00 92.94 82 PHE A O 1
ATOM 703 N N . ALA A 1 83 ? 6.424 3.371 -18.043 1.00 92.25 83 ALA A N 1
ATOM 704 C CA . ALA A 1 83 ? 6.551 3.377 -19.499 1.00 92.25 83 ALA A CA 1
ATOM 705 C C . ALA A 1 83 ? 5.446 4.222 -20.157 1.00 92.25 83 ALA A C 1
ATOM 707 O O . ALA A 1 83 ? 5.730 5.009 -21.065 1.00 92.25 83 ALA A O 1
ATOM 708 N N . MET A 1 84 ? 4.221 4.129 -19.627 1.00 92.94 84 MET A N 1
ATOM 709 C CA . MET A 1 84 ? 3.076 4.949 -20.030 1.00 92.94 84 MET A CA 1
ATOM 710 C C . MET A 1 84 ? 3.299 6.441 -19.742 1.00 92.94 84 MET A C 1
ATOM 712 O O . MET A 1 84 ? 3.175 7.267 -20.647 1.00 92.94 84 MET A O 1
ATOM 716 N N . GLU A 1 85 ? 3.682 6.809 -18.512 1.00 89.88 85 GLU A N 1
ATOM 717 C CA . GLU A 1 85 ? 3.934 8.214 -18.140 1.00 89.88 85 GLU A CA 1
ATOM 718 C C . GLU A 1 85 ? 5.124 8.824 -18.903 1.00 89.88 85 GLU A C 1
ATOM 720 O O . GLU A 1 85 ? 5.130 10.018 -19.209 1.00 89.88 85 GLU A O 1
ATOM 725 N N . SER A 1 86 ? 6.120 8.005 -19.246 1.00 86.38 86 SER A N 1
ATOM 726 C CA . SER A 1 86 ? 7.336 8.440 -19.944 1.00 86.38 86 SER A CA 1
ATOM 727 C C . SER A 1 86 ? 7.219 8.426 -21.467 1.00 86.38 86 SER A C 1
ATOM 729 O O . SER A 1 86 ? 8.194 8.771 -22.135 1.00 86.38 86 SER A O 1
ATOM 731 N N . LYS A 1 87 ? 6.052 8.055 -22.019 1.00 86.06 87 LYS A N 1
ATOM 732 C CA . LYS A 1 87 ? 5.788 7.973 -23.467 1.00 86.06 87 LYS A CA 1
ATOM 733 C C . LYS A 1 87 ? 6.834 7.131 -24.209 1.00 86.06 87 LYS A C 1
ATOM 735 O O . LYS A 1 87 ? 7.407 7.573 -25.205 1.00 86.06 87 LYS A O 1
ATOM 740 N N . MET A 1 88 ? 7.117 5.940 -23.686 1.00 88.38 88 MET A N 1
ATOM 741 C CA . MET A 1 88 ? 8.028 4.991 -24.333 1.00 88.38 88 MET A CA 1
ATOM 742 C C . MET A 1 88 ? 7.463 4.452 -25.656 1.00 88.38 88 MET A C 1
ATOM 744 O O . MET A 1 88 ? 6.307 4.705 -25.999 1.00 88.38 88 MET A O 1
ATOM 748 N N . SER A 1 89 ? 8.290 3.728 -26.419 1.00 91.12 89 SER A N 1
ATOM 749 C CA . SER A 1 89 ? 7.842 3.064 -27.647 1.00 91.12 89 SER A CA 1
ATOM 750 C C . SER A 1 89 ? 6.700 2.088 -27.355 1.00 91.12 89 SER A C 1
ATOM 752 O O . SER A 1 89 ? 6.627 1.499 -26.272 1.00 91.12 89 SER A O 1
ATOM 754 N N . ARG A 1 90 ? 5.803 1.912 -28.335 1.00 93.94 90 ARG A N 1
ATOM 755 C CA . ARG A 1 90 ? 4.634 1.042 -28.174 1.00 93.94 90 ARG A CA 1
ATOM 756 C C . ARG A 1 90 ? 5.041 -0.402 -27.875 1.00 93.94 90 ARG A C 1
ATOM 758 O O . ARG A 1 90 ? 4.472 -0.978 -26.962 1.00 93.94 90 ARG A O 1
ATOM 765 N N . ASP A 1 91 ? 6.087 -0.910 -28.524 1.00 94.25 91 ASP A N 1
ATOM 766 C CA . ASP A 1 91 ? 6.605 -2.264 -28.289 1.00 94.25 91 ASP A CA 1
ATOM 767 C C . ASP A 1 91 ? 7.024 -2.494 -26.824 1.00 94.25 91 ASP A C 1
ATOM 769 O O . ASP A 1 91 ? 6.692 -3.516 -26.230 1.00 94.25 91 ASP A O 1
ATOM 773 N N . VAL A 1 92 ? 7.713 -1.526 -26.203 1.00 92.62 92 VAL A N 1
ATOM 774 C CA . VAL A 1 92 ? 8.116 -1.609 -24.785 1.00 92.62 92 VAL A CA 1
ATOM 775 C C . VAL A 1 92 ? 6.893 -1.577 -23.869 1.00 92.62 92 VAL A C 1
ATOM 777 O O . VAL A 1 92 ? 6.834 -2.324 -22.890 1.00 92.62 92 VAL A O 1
ATOM 780 N N . ILE A 1 93 ? 5.915 -0.723 -24.184 1.00 95.44 93 ILE A N 1
ATOM 781 C CA . ILE A 1 93 ? 4.655 -0.638 -23.439 1.00 95.44 93 ILE A CA 1
ATOM 782 C C . ILE A 1 93 ? 3.889 -1.960 -23.543 1.00 95.44 93 ILE A C 1
ATOM 784 O O . ILE A 1 93 ? 3.468 -2.471 -22.512 1.00 95.44 93 ILE A O 1
ATOM 788 N N . ASP A 1 94 ? 3.762 -2.537 -24.739 1.00 96.50 94 ASP A N 1
ATOM 789 C CA . ASP A 1 94 ? 3.026 -3.782 -24.985 1.00 96.50 94 ASP A CA 1
ATOM 790 C C . ASP A 1 94 ? 3.645 -4.972 -24.246 1.00 96.50 94 ASP A C 1
ATOM 792 O O . ASP A 1 94 ? 2.926 -5.780 -23.655 1.00 96.50 94 ASP A O 1
ATOM 796 N N . LEU A 1 95 ? 4.979 -5.068 -24.223 1.00 95.62 95 LEU A N 1
ATOM 797 C CA . LEU A 1 95 ? 5.684 -6.101 -23.462 1.00 95.62 95 LEU A CA 1
ATOM 798 C C . LEU A 1 95 ? 5.396 -5.988 -21.956 1.00 95.62 95 LEU A C 1
ATOM 800 O O . LEU A 1 95 ? 5.054 -6.981 -21.313 1.00 95.62 95 LEU A O 1
ATOM 804 N N . LEU A 1 96 ? 5.490 -4.778 -21.395 1.00 95.62 96 LEU A N 1
ATOM 805 C CA . LEU A 1 96 ? 5.220 -4.528 -19.975 1.00 95.62 96 LEU A CA 1
ATOM 806 C C . LEU A 1 96 ? 3.744 -4.713 -19.613 1.00 95.62 96 LEU A C 1
ATOM 808 O O . LEU A 1 96 ? 3.434 -5.276 -18.563 1.00 95.62 96 LEU A O 1
ATOM 812 N N . GLU A 1 97 ? 2.844 -4.254 -20.482 1.00 96.19 97 GLU A N 1
ATOM 813 C CA . GLU A 1 97 ? 1.404 -4.410 -20.327 1.00 96.19 97 GLU A CA 1
ATOM 814 C C . GLU A 1 97 ? 1.041 -5.892 -20.306 1.00 96.19 97 GLU A C 1
ATOM 816 O O . GLU A 1 97 ? 0.388 -6.335 -19.367 1.00 96.19 97 GLU A O 1
ATOM 821 N N . ARG A 1 98 ? 1.524 -6.685 -21.271 1.00 95.94 98 ARG A N 1
ATOM 822 C CA . ARG A 1 98 ? 1.272 -8.132 -21.330 1.00 95.94 98 ARG A CA 1
ATOM 823 C C . ARG A 1 98 ? 1.682 -8.838 -20.038 1.00 95.94 98 ARG A C 1
ATOM 825 O O . ARG A 1 98 ? 0.916 -9.640 -19.507 1.00 95.94 98 ARG A O 1
ATOM 832 N N . ASP A 1 99 ? 2.860 -8.524 -19.512 1.00 93.50 99 ASP A N 1
ATOM 833 C CA . ASP A 1 99 ? 3.360 -9.144 -18.283 1.00 93.50 99 ASP A CA 1
ATOM 834 C C . ASP A 1 99 ? 2.520 -8.752 -17.057 1.00 93.50 99 ASP A C 1
ATOM 836 O O . ASP A 1 99 ? 2.229 -9.588 -16.196 1.00 93.50 99 ASP A O 1
ATOM 840 N N . PHE A 1 100 ? 2.068 -7.496 -16.987 1.00 96.06 100 PHE A N 1
ATOM 841 C CA . PHE A 1 100 ? 1.147 -7.059 -15.940 1.00 96.06 100 PHE A CA 1
ATOM 842 C C . PHE A 1 100 ? -0.243 -7.700 -16.083 1.00 96.06 100 PHE A C 1
ATOM 844 O O . PHE A 1 100 ? -0.812 -8.161 -15.093 1.00 96.06 100 PHE A O 1
ATOM 851 N N . GLN A 1 101 ? -0.779 -7.796 -17.302 1.00 94.75 101 GLN A N 1
ATOM 852 C CA . GLN A 1 101 ? -2.095 -8.382 -17.574 1.00 94.75 101 GLN A CA 1
ATOM 853 C C . GLN A 1 101 ? -2.177 -9.860 -17.175 1.00 94.75 101 GLN A C 1
ATOM 855 O O . GLN A 1 101 ? -3.225 -10.311 -16.718 1.00 94.75 101 GLN A O 1
ATOM 860 N N . ASN A 1 102 ? -1.065 -10.589 -17.285 1.00 94.44 102 ASN A N 1
ATOM 861 C CA . ASN A 1 102 ? -0.967 -12.001 -16.912 1.00 94.44 102 ASN A CA 1
ATOM 862 C C . ASN A 1 102 ? -0.732 -12.236 -15.406 1.00 94.44 102 ASN A C 1
ATOM 864 O O . ASN A 1 102 ? -0.618 -13.381 -14.970 1.00 94.44 102 ASN A O 1
ATOM 868 N N . SER A 1 103 ? -0.626 -11.178 -14.597 1.00 95.19 103 SER A N 1
ATOM 869 C CA . SER A 1 103 ? -0.290 -11.289 -13.175 1.00 95.19 103 SER A CA 1
ATOM 870 C C . SER A 1 103 ? -1.507 -11.648 -12.307 1.00 95.19 103 SER A C 1
ATOM 872 O O . SER A 1 103 ? -2.569 -11.035 -12.416 1.00 95.19 103 SER A O 1
ATOM 874 N N . LYS A 1 104 ? -1.335 -12.584 -11.360 1.00 93.94 104 LYS A N 1
ATOM 875 C CA . LYS A 1 104 ? -2.394 -13.072 -10.445 1.00 93.94 104 LYS A CA 1
ATOM 876 C C . LYS A 1 104 ? -3.085 -11.957 -9.652 1.00 93.94 104 LYS A C 1
ATOM 878 O O . LYS A 1 104 ? -4.293 -12.008 -9.440 1.00 93.94 104 LYS A O 1
ATOM 883 N N . TYR A 1 105 ? -2.328 -10.953 -9.209 1.00 96.38 105 TYR A N 1
ATOM 884 C CA . TYR A 1 105 ? -2.829 -9.883 -8.339 1.00 96.38 105 TYR A CA 1
ATOM 885 C C . TYR A 1 105 ? -3.157 -8.583 -9.087 1.00 96.38 105 TYR A C 1
ATOM 887 O O . TYR A 1 105 ? -3.359 -7.547 -8.448 1.00 96.38 105 TYR A O 1
ATOM 895 N N . ARG A 1 106 ? -3.231 -8.618 -10.428 1.00 96.50 106 ARG A N 1
ATOM 896 C CA . ARG A 1 106 ? -3.490 -7.444 -11.282 1.00 96.50 106 ARG A CA 1
ATOM 897 C C . ARG A 1 106 ? -4.680 -6.626 -10.788 1.00 96.50 106 ARG A C 1
ATOM 899 O O . ARG A 1 106 ? -4.556 -5.424 -10.564 1.00 96.50 106 ARG A O 1
ATOM 906 N N . ASP A 1 107 ? -5.812 -7.287 -10.569 1.00 96.69 107 ASP A N 1
ATOM 907 C CA . ASP A 1 107 ? -7.062 -6.622 -10.192 1.00 96.69 107 ASP A CA 1
ATOM 908 C C . ASP A 1 107 ? -6.963 -5.926 -8.832 1.00 96.69 107 ASP A C 1
ATOM 910 O O . ASP A 1 107 ? -7.562 -4.871 -8.633 1.00 96.69 107 ASP A O 1
ATOM 914 N N . ILE A 1 108 ? -6.191 -6.491 -7.899 1.00 97.19 108 ILE A N 1
ATOM 915 C CA . ILE A 1 108 ? -5.958 -5.877 -6.589 1.00 97.19 108 ILE A CA 1
ATOM 916 C C . ILE A 1 108 ? -5.155 -4.592 -6.763 1.00 97.19 108 ILE A C 1
ATOM 918 O O . ILE A 1 108 ? -5.569 -3.542 -6.275 1.00 97.19 108 ILE A O 1
ATOM 922 N N . VAL A 1 109 ? -4.042 -4.657 -7.497 1.00 97.06 109 VAL A N 1
ATOM 923 C CA . VAL A 1 109 ? -3.166 -3.502 -7.730 1.00 97.06 109 VAL A CA 1
ATOM 924 C C . VAL A 1 109 ? -3.897 -2.393 -8.490 1.00 97.06 109 VAL A C 1
ATOM 926 O O . VAL A 1 109 ? -3.849 -1.242 -8.063 1.00 97.06 109 VAL A O 1
ATOM 929 N N . MET A 1 110 ? -4.651 -2.728 -9.544 1.00 96.56 110 MET A N 1
ATOM 930 C CA . MET A 1 110 ? -5.453 -1.749 -10.290 1.00 96.56 110 MET A CA 1
ATOM 931 C C . MET A 1 110 ? -6.502 -1.065 -9.411 1.00 96.56 110 MET A C 1
ATOM 933 O O . MET A 1 110 ? -6.679 0.147 -9.501 1.00 96.56 110 MET A O 1
ATOM 937 N N . LYS A 1 111 ? -7.187 -1.816 -8.539 1.00 97.12 111 LYS A N 1
ATOM 938 C CA . LYS A 1 111 ? -8.169 -1.241 -7.609 1.00 97.12 111 LYS A CA 1
ATOM 939 C C . LYS A 1 111 ? -7.506 -0.314 -6.598 1.00 97.12 111 LYS A C 1
ATOM 941 O O . LYS A 1 111 ? -8.017 0.779 -6.372 1.00 97.12 111 LYS A O 1
ATOM 946 N N . LEU A 1 112 ? -6.368 -0.710 -6.029 1.00 96.25 112 LEU A N 1
ATOM 947 C CA . LEU A 1 112 ? -5.610 0.124 -5.091 1.00 96.25 112 LEU A CA 1
ATOM 948 C C . LEU A 1 112 ? -5.052 1.398 -5.745 1.00 96.25 112 LEU A C 1
ATOM 950 O O . LEU A 1 112 ? -4.889 2.402 -5.048 1.00 96.25 112 LEU A O 1
ATOM 954 N N . ASP A 1 113 ? -4.788 1.381 -7.057 1.00 95.12 113 ASP A N 1
ATOM 955 C CA . ASP A 1 113 ? -4.403 2.581 -7.812 1.00 95.12 113 ASP A CA 1
ATOM 956 C C . ASP A 1 113 ? -5.607 3.398 -8.341 1.00 95.12 113 ASP A C 1
ATOM 958 O O . ASP A 1 113 ? -5.433 4.459 -8.941 1.00 95.12 113 ASP A O 1
ATOM 962 N N . SER A 1 114 ? -6.843 2.931 -8.135 1.00 94.19 114 SER A N 1
ATOM 963 C CA . SER A 1 114 ? -8.039 3.582 -8.680 1.00 94.19 114 SER A CA 1
ATOM 964 C C . SER A 1 114 ? -8.543 4.728 -7.796 1.00 94.19 114 SER A C 1
ATOM 966 O O . SER A 1 114 ? -8.660 4.601 -6.574 1.00 94.19 114 SER A O 1
ATOM 968 N N . LYS A 1 115 ? -8.923 5.841 -8.436 1.00 91.44 115 LYS A N 1
ATOM 969 C CA . LYS A 1 115 ? -9.581 6.973 -7.759 1.00 91.44 115 LYS A CA 1
ATOM 970 C C . LYS A 1 115 ? -10.945 6.591 -7.191 1.00 91.44 115 LYS A C 1
ATOM 972 O O . LYS A 1 115 ? -11.284 7.022 -6.098 1.00 91.44 115 LYS A O 1
ATOM 977 N N . GLU A 1 116 ? -11.688 5.750 -7.910 1.00 92.94 116 GLU A N 1
ATOM 978 C CA . GLU A 1 116 ? -13.012 5.276 -7.494 1.00 92.94 116 GLU A CA 1
ATOM 979 C C . GLU A 1 116 ? -12.948 4.561 -6.139 1.00 92.94 116 GLU A C 1
ATOM 981 O O . GLU A 1 116 ? -13.743 4.851 -5.244 1.00 92.94 116 GLU A O 1
ATOM 986 N N . LEU A 1 117 ? -11.969 3.665 -5.948 1.00 94.38 117 LEU A N 1
ATOM 987 C CA . LEU A 1 117 ? -11.790 3.012 -4.657 1.00 94.38 117 LEU A CA 1
ATOM 988 C C . LEU A 1 117 ? -11.448 4.034 -3.569 1.00 94.38 117 LEU A C 1
ATOM 990 O O . LEU A 1 117 ? -12.035 3.977 -2.490 1.00 94.38 117 LEU A O 1
ATOM 994 N N . GLU A 1 118 ? -10.518 4.953 -3.838 1.00 92.12 118 GLU A N 1
ATOM 995 C CA . GLU A 1 118 ? -10.097 5.962 -2.861 1.00 92.12 118 GLU A CA 1
ATOM 996 C C . GLU A 1 118 ? -11.262 6.853 -2.414 1.00 92.12 118 GLU A C 1
ATOM 998 O O . GLU A 1 118 ? -11.446 7.050 -1.212 1.00 92.12 118 GLU A O 1
ATOM 1003 N N . GLU A 1 119 ? -12.081 7.338 -3.346 1.00 91.56 119 GLU A N 1
ATOM 1004 C CA . GLU A 1 119 ? -13.276 8.142 -3.059 1.00 91.56 119 GLU A CA 1
ATOM 1005 C C . GLU A 1 119 ? -14.303 7.363 -2.235 1.00 91.56 119 GLU A C 1
ATOM 1007 O O . GLU A 1 119 ? -14.882 7.890 -1.280 1.00 91.56 119 GLU A O 1
ATOM 1012 N N . ARG A 1 120 ? -14.494 6.084 -2.572 1.00 93.06 120 ARG A N 1
ATOM 1013 C CA . ARG A 1 120 ? -15.461 5.215 -1.906 1.00 93.06 120 ARG A CA 1
ATOM 1014 C C . ARG A 1 120 ? -15.090 4.935 -0.453 1.00 93.06 120 ARG A C 1
ATOM 1016 O O . ARG A 1 120 ? -15.966 4.980 0.408 1.00 93.06 120 ARG A O 1
ATOM 1023 N N . ILE A 1 121 ? -13.821 4.624 -0.179 1.00 94.56 121 ILE A N 1
ATOM 1024 C CA . ILE A 1 121 ? -13.403 4.118 1.140 1.00 94.56 121 ILE A CA 1
ATOM 1025 C C . ILE A 1 121 ? -12.841 5.199 2.065 1.00 94.56 121 ILE A C 1
ATOM 1027 O O . ILE A 1 121 ? -12.748 4.979 3.271 1.00 94.56 121 ILE A O 1
ATOM 1031 N N . THR A 1 122 ? -12.464 6.368 1.541 1.00 94.88 122 THR A N 1
ATOM 1032 C CA . THR A 1 122 ? -11.906 7.443 2.370 1.00 94.88 122 THR A CA 1
ATOM 1033 C C . THR A 1 122 ? -13.015 8.211 3.085 1.00 94.88 122 THR A C 1
ATOM 1035 O O . THR A 1 122 ? -13.881 8.831 2.461 1.00 94.88 122 THR A O 1
ATOM 1038 N N . LEU A 1 123 ? -12.968 8.227 4.418 1.00 94.00 123 LEU A N 1
ATOM 1039 C CA . LEU A 1 123 ? -13.969 8.899 5.249 1.00 94.00 123 LEU A CA 1
ATOM 1040 C C . LEU A 1 123 ? -13.858 10.424 5.165 1.00 94.00 123 LEU A C 1
ATOM 1042 O O . LEU A 1 123 ? -14.872 11.121 5.160 1.00 94.00 123 LEU A O 1
ATOM 1046 N N . ASN A 1 124 ? -12.633 10.935 5.043 1.00 91.31 124 ASN A N 1
ATOM 1047 C CA . ASN A 1 124 ? -12.326 12.358 4.978 1.00 91.31 124 ASN A CA 1
ATOM 1048 C C . ASN A 1 124 ? -11.466 12.697 3.742 1.00 91.31 124 ASN A C 1
ATOM 1050 O O . ASN A 1 124 ? -10.258 12.919 3.872 1.00 91.31 124 ASN A O 1
ATOM 1054 N N . PRO A 1 125 ? -12.059 12.727 2.534 1.00 74.19 125 PRO A N 1
ATOM 1055 C CA . PRO A 1 125 ? -11.303 12.852 1.294 1.00 74.19 125 PRO A CA 1
ATOM 1056 C C . PRO A 1 125 ? -10.397 14.100 1.309 1.00 74.19 125 PRO A C 1
ATOM 1058 O O . PRO A 1 125 ? -10.856 15.200 1.647 1.00 74.19 125 PRO A O 1
ATOM 1061 N N . PRO A 1 126 ? -9.096 13.950 1.004 1.00 70.81 126 PRO A N 1
ATOM 1062 C CA . PRO A 1 126 ? -8.180 15.079 0.911 1.00 70.81 126 PRO A CA 1
ATOM 1063 C C . PRO A 1 126 ? -8.488 15.946 -0.326 1.00 70.81 126 PRO A C 1
ATOM 1065 O O . PRO A 1 126 ? -9.114 15.465 -1.267 1.00 70.81 126 PRO A O 1
ATOM 1068 N N . PRO A 1 127 ? -8.021 17.212 -0.364 1.00 66.88 127 PRO A N 1
ATOM 1069 C CA . PRO A 1 127 ? -8.278 18.129 -1.483 1.00 66.88 127 PRO A CA 1
ATOM 1070 C C . PRO A 1 127 ? -7.758 17.620 -2.834 1.00 66.88 127 PRO A C 1
ATOM 1072 O O . PRO A 1 127 ? -8.329 17.923 -3.874 1.00 66.88 127 PRO A O 1
ATOM 1075 N N . GLU A 1 128 ? -6.675 16.842 -2.807 1.00 70.56 128 GLU A N 1
ATOM 1076 C CA . GLU A 1 128 ? -6.109 16.170 -3.973 1.00 70.56 128 GLU A CA 1
ATOM 1077 C C . GLU A 1 128 ? -6.228 14.659 -3.775 1.00 70.56 128 GLU A C 1
ATOM 1079 O O . GLU A 1 128 ? -5.670 14.099 -2.825 1.00 70.56 128 GLU A O 1
ATOM 1084 N N . ILE A 1 129 ? -6.946 13.991 -4.672 1.00 68.56 129 ILE A N 1
ATOM 1085 C CA . ILE A 1 129 ? -7.109 12.534 -4.672 1.00 68.56 129 ILE A CA 1
ATOM 1086 C C . ILE A 1 129 ? -5.880 11.936 -5.359 1.00 68.56 129 ILE A C 1
ATOM 1088 O O . ILE A 1 129 ? -5.591 12.264 -6.513 1.00 68.56 129 ILE A O 1
ATOM 1092 N N . SER A 1 130 ? -5.129 11.106 -4.636 1.00 78.38 130 SER A N 1
ATOM 1093 C CA . SER A 1 130 ? -3.927 1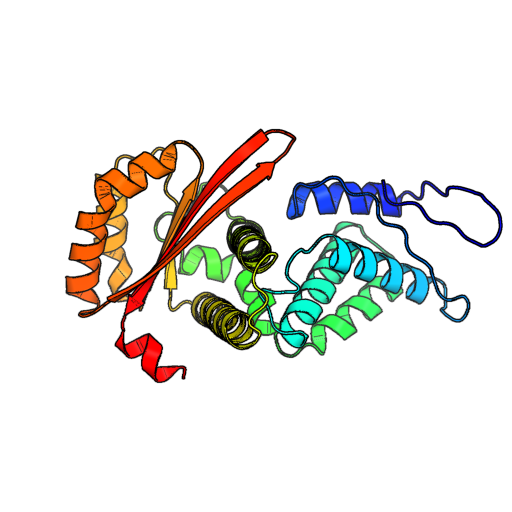0.444 -5.146 1.00 78.38 130 SER A CA 1
ATOM 1094 C C . SER A 1 130 ? -3.952 9.007 -4.677 1.00 78.38 130 SER A C 1
ATOM 1096 O O . SER A 1 130 ? -4.014 8.819 -3.459 1.00 78.38 130 SER A O 1
ATOM 1098 N N . PRO A 1 131 ? -3.766 8.038 -5.589 1.00 87.81 131 PRO A N 1
ATOM 1099 C CA . PRO A 1 131 ? -4.123 6.660 -5.326 1.00 87.81 131 PRO A CA 1
ATOM 1100 C C . PRO A 1 131 ? -3.580 6.107 -4.014 1.00 87.81 131 PRO A C 1
ATOM 1102 O O . PRO A 1 131 ? -2.431 6.368 -3.636 1.00 87.81 131 PRO A O 1
ATOM 1105 N N . LEU A 1 132 ? -4.394 5.290 -3.341 1.00 92.00 132 LEU A N 1
ATOM 1106 C CA . LEU A 1 132 ? -4.034 4.660 -2.070 1.00 92.00 132 LEU A CA 1
ATOM 1107 C C . LEU A 1 132 ? -2.752 3.841 -2.176 1.00 92.00 132 LEU A C 1
ATOM 1109 O O . LEU A 1 132 ? -1.964 3.838 -1.225 1.00 92.00 132 LEU A O 1
ATOM 1113 N N . LEU A 1 133 ? -2.538 3.190 -3.324 1.00 93.50 133 LEU A N 1
ATOM 1114 C CA . LEU A 1 133 ? -1.326 2.436 -3.614 1.00 93.50 133 LEU A CA 1
ATOM 1115 C C . LEU A 1 133 ? -0.069 3.284 -3.348 1.00 93.50 133 LEU A C 1
ATOM 1117 O O . LEU A 1 133 ? 0.714 2.969 -2.452 1.00 93.50 133 LEU A O 1
ATOM 1121 N N . ASP A 1 134 ? 0.065 4.411 -4.047 1.00 88.38 134 ASP A N 1
ATOM 1122 C CA . ASP A 1 134 ? 1.219 5.309 -3.931 1.00 88.38 134 ASP A CA 1
ATOM 1123 C C . ASP A 1 134 ? 1.234 6.059 -2.589 1.00 88.38 134 ASP A C 1
ATOM 1125 O O . ASP A 1 134 ? 2.279 6.257 -1.966 1.00 88.38 134 ASP A O 1
ATOM 1129 N N . ARG A 1 135 ? 0.060 6.497 -2.119 1.00 86.56 135 ARG A N 1
ATOM 1130 C CA . ARG A 1 135 ? -0.049 7.380 -0.954 1.00 86.56 135 ARG A CA 1
ATOM 1131 C C . ARG A 1 135 ? 0.162 6.655 0.366 1.00 86.56 135 ARG A C 1
ATOM 1133 O O . ARG A 1 135 ? 0.703 7.271 1.283 1.00 86.56 135 ARG A O 1
ATOM 1140 N N . VAL A 1 136 ? -0.305 5.417 0.502 1.00 90.56 136 VAL A N 1
ATOM 1141 C CA . VAL A 1 136 ? -0.402 4.702 1.786 1.00 90.56 136 VAL A CA 1
ATOM 1142 C C . VAL A 1 136 ? 0.289 3.351 1.722 1.00 90.56 136 VAL A C 1
ATOM 1144 O O . VAL A 1 136 ? 1.152 3.078 2.557 1.00 90.56 136 VAL A O 1
ATOM 1147 N N . ILE A 1 137 ? -0.061 2.532 0.731 1.00 93.69 137 ILE A N 1
ATOM 1148 C CA . ILE A 1 137 ? 0.353 1.129 0.683 1.00 93.69 137 ILE A CA 1
ATOM 1149 C C . ILE A 1 137 ? 1.868 0.999 0.584 1.00 93.69 137 ILE A C 1
ATOM 1151 O O . ILE A 1 137 ? 2.459 0.307 1.406 1.00 93.69 137 ILE A O 1
ATOM 1155 N N . ILE A 1 138 ? 2.517 1.712 -0.340 1.00 91.81 138 ILE A N 1
ATOM 1156 C CA . ILE A 1 138 ? 3.980 1.645 -0.481 1.00 91.81 138 ILE A CA 1
ATOM 1157 C C . ILE A 1 138 ? 4.703 2.014 0.819 1.00 91.81 138 ILE A C 1
ATOM 1159 O O . ILE A 1 138 ? 5.667 1.349 1.192 1.00 91.81 138 ILE A O 1
ATOM 1163 N N . SER A 1 139 ? 4.215 3.018 1.557 1.00 91.00 139 SER A N 1
ATOM 1164 C CA . SER A 1 139 ? 4.800 3.380 2.855 1.00 91.00 139 SER A CA 1
ATOM 1165 C C . SER A 1 139 ? 4.664 2.259 3.888 1.00 91.00 139 SER A C 1
ATOM 1167 O O . SER A 1 139 ? 5.609 2.000 4.626 1.00 91.00 139 SER A O 1
ATOM 1169 N N . ILE A 1 140 ? 3.505 1.597 3.951 1.00 93.50 140 ILE A N 1
ATOM 1170 C CA . ILE A 1 140 ? 3.279 0.468 4.865 1.00 93.50 140 ILE A CA 1
ATOM 1171 C C . ILE A 1 140 ? 4.206 -0.694 4.517 1.00 93.50 140 ILE A C 1
ATOM 1173 O O . ILE A 1 140 ? 4.847 -1.249 5.408 1.00 93.50 140 ILE A O 1
ATOM 1177 N N . LEU A 1 141 ? 4.296 -1.040 3.230 1.00 93.75 141 LEU A N 1
ATOM 1178 C CA . LEU A 1 141 ? 5.137 -2.137 2.761 1.00 93.75 141 LEU A CA 1
ATOM 1179 C C . LEU A 1 141 ? 6.612 -1.890 3.086 1.00 93.75 141 LEU A C 1
ATOM 1181 O O . LEU A 1 141 ? 7.281 -2.799 3.568 1.00 93.75 141 LEU A O 1
ATOM 1185 N N . ASP A 1 142 ? 7.096 -0.662 2.891 1.00 91.44 142 ASP A N 1
ATOM 1186 C CA . ASP A 1 142 ? 8.467 -0.273 3.224 1.00 91.44 142 ASP A CA 1
ATOM 1187 C C . ASP A 1 142 ? 8.749 -0.390 4.731 1.00 91.44 142 ASP A C 1
ATOM 1189 O O . ASP A 1 142 ? 9.732 -1.009 5.141 1.00 91.44 142 ASP A O 1
ATOM 1193 N N . ILE A 1 143 ? 7.853 0.134 5.576 1.00 92.56 143 ILE A N 1
ATOM 1194 C CA . ILE A 1 143 ? 7.984 0.022 7.037 1.00 92.56 143 ILE A CA 1
ATOM 1195 C C . ILE A 1 143 ? 8.020 -1.451 7.460 1.00 92.56 143 ILE A C 1
ATOM 1197 O O . ILE A 1 143 ? 8.955 -1.860 8.149 1.00 92.56 143 ILE A O 1
ATOM 1201 N N . LYS A 1 144 ? 7.071 -2.269 6.987 1.00 92.19 144 LYS A N 1
ATOM 1202 C CA . LYS A 1 144 ? 7.016 -3.700 7.318 1.00 92.19 144 LYS A CA 1
ATOM 1203 C C . LYS A 1 144 ? 8.228 -4.469 6.809 1.00 92.19 144 LYS A C 1
ATOM 1205 O O . LYS A 1 144 ? 8.741 -5.338 7.508 1.00 92.19 144 LYS A O 1
ATOM 1210 N N . ASN A 1 145 ? 8.735 -4.152 5.622 1.00 91.88 145 ASN A N 1
ATOM 1211 C CA . ASN A 1 145 ? 9.941 -4.795 5.119 1.00 91.88 145 ASN A CA 1
ATOM 1212 C C . ASN A 1 145 ? 11.154 -4.490 6.006 1.00 91.88 145 ASN A C 1
ATOM 1214 O O . ASN A 1 145 ? 11.893 -5.412 6.346 1.00 91.88 145 ASN A O 1
ATOM 1218 N N . ARG A 1 146 ? 11.319 -3.231 6.439 1.00 90.38 146 ARG A N 1
ATOM 1219 C CA . ARG A 1 146 ? 12.384 -2.819 7.369 1.00 90.38 146 ARG A CA 1
ATOM 1220 C C . ARG A 1 146 ? 12.256 -3.487 8.740 1.00 90.38 146 ARG A C 1
ATOM 1222 O O . ARG A 1 146 ? 13.268 -3.890 9.308 1.00 90.38 146 ARG A O 1
ATOM 1229 N N . GLU A 1 147 ? 11.038 -3.645 9.262 1.00 90.06 147 GLU A N 1
ATOM 1230 C CA . GLU A 1 147 ? 10.786 -4.421 10.489 1.00 90.06 147 GLU A CA 1
ATOM 1231 C C . GLU A 1 147 ? 11.291 -5.868 10.337 1.00 90.06 147 GLU A C 1
ATOM 1233 O O . GLU A 1 147 ? 11.978 -6.396 11.216 1.00 90.06 147 GLU A O 1
ATOM 1238 N N . LEU A 1 148 ? 11.037 -6.486 9.179 1.00 90.56 148 LEU A N 1
ATOM 1239 C CA . LEU A 1 148 ? 11.440 -7.860 8.873 1.00 90.56 148 LEU A CA 1
ATOM 1240 C C . LEU A 1 148 ? 12.914 -8.020 8.464 1.00 90.56 148 LEU A C 1
ATOM 1242 O O . LEU A 1 148 ? 13.415 -9.148 8.422 1.00 90.56 148 LEU A O 1
ATOM 1246 N N . GLU A 1 149 ? 13.655 -6.944 8.175 1.00 87.38 149 GLU A N 1
ATOM 1247 C CA . GLU A 1 149 ? 15.067 -7.027 7.762 1.00 87.38 149 GLU A CA 1
ATOM 1248 C C . GLU A 1 149 ? 15.912 -7.809 8.772 1.00 87.38 149 GLU A C 1
ATOM 1250 O O . GLU A 1 149 ? 16.742 -8.629 8.370 1.00 87.38 149 GLU A O 1
ATOM 1255 N N . ARG A 1 150 ? 15.641 -7.622 10.068 1.00 85.88 150 ARG A N 1
ATOM 1256 C CA . ARG A 1 150 ? 16.367 -8.262 11.177 1.00 85.88 150 ARG A CA 1
ATOM 1257 C C . ARG A 1 150 ? 15.764 -9.593 11.626 1.00 85.88 150 ARG A C 1
ATOM 1259 O O . ARG A 1 150 ? 16.397 -10.314 12.398 1.00 85.88 150 ARG A O 1
ATOM 1266 N N . VAL A 1 151 ? 14.571 -9.935 11.145 1.00 88.25 151 VAL A N 1
ATOM 1267 C CA . VAL A 1 151 ? 13.891 -11.185 11.487 1.00 88.25 151 VAL A CA 1
ATOM 1268 C C . VAL A 1 151 ? 14.518 -12.329 10.693 1.00 88.25 151 VAL A C 1
ATOM 1270 O O . VAL A 1 151 ? 14.653 -12.261 9.469 1.00 88.25 151 VAL A O 1
ATOM 1273 N N . LYS A 1 152 ? 14.937 -13.378 11.408 1.00 87.19 152 LYS A N 1
ATOM 1274 C CA . LYS A 1 152 ? 15.494 -14.612 10.824 1.00 87.19 152 LYS A CA 1
ATOM 1275 C C . LYS A 1 152 ? 14.501 -15.773 10.821 1.00 87.19 152 LYS A C 1
ATOM 1277 O O . LYS A 1 152 ? 14.695 -16.729 10.078 1.00 87.19 152 LYS A O 1
ATOM 1282 N N . ASN A 1 153 ? 13.466 -15.707 11.657 1.00 91.81 153 ASN A N 1
ATOM 1283 C CA . ASN A 1 153 ? 12.450 -16.745 11.740 1.00 91.81 153 ASN A CA 1
ATOM 1284 C C . ASN A 1 153 ? 11.551 -16.697 10.498 1.00 91.81 153 ASN A C 1
ATOM 1286 O O . ASN A 1 153 ? 10.821 -15.730 10.287 1.00 91.81 153 ASN A O 1
ATOM 1290 N N . ILE A 1 154 ? 11.604 -17.757 9.693 1.00 89.25 154 ILE A N 1
ATOM 1291 C CA . ILE A 1 154 ? 10.819 -17.887 8.461 1.00 89.25 154 ILE A CA 1
ATOM 1292 C C . ILE A 1 154 ? 9.319 -17.884 8.770 1.00 89.25 154 ILE A C 1
ATOM 1294 O O . ILE A 1 154 ? 8.560 -17.240 8.054 1.00 89.25 154 ILE A O 1
ATOM 1298 N N . SER A 1 155 ? 8.883 -18.526 9.859 1.00 90.25 155 SER A N 1
ATOM 1299 C CA . SER A 1 155 ? 7.462 -18.563 10.217 1.00 90.25 155 SER A CA 1
ATOM 1300 C C . SER A 1 155 ? 6.897 -17.171 10.500 1.00 90.25 155 SER A C 1
ATOM 1302 O O . SER A 1 155 ? 5.743 -16.918 10.167 1.00 90.25 155 S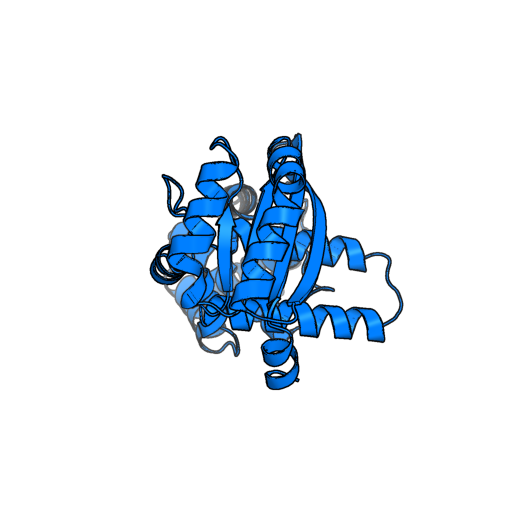ER A O 1
ATOM 1304 N N . ASP A 1 156 ? 7.676 -16.282 11.116 1.00 88.38 156 ASP A N 1
ATOM 1305 C CA . ASP A 1 156 ? 7.219 -14.927 11.449 1.00 88.38 156 ASP A CA 1
ATOM 1306 C C . ASP A 1 156 ? 7.158 -14.042 10.193 1.00 88.38 156 ASP A C 1
ATOM 1308 O O . ASP A 1 156 ? 6.254 -13.215 10.040 1.00 88.38 156 ASP A O 1
ATOM 1312 N N . ILE A 1 157 ? 8.081 -14.267 9.251 1.00 89.31 157 ILE A N 1
ATOM 1313 C CA . ILE A 1 157 ? 8.069 -13.633 7.927 1.00 89.31 157 ILE A CA 1
ATOM 1314 C C . ILE A 1 157 ? 6.823 -14.065 7.143 1.00 89.31 157 ILE A C 1
ATOM 1316 O O . ILE A 1 157 ? 6.096 -13.207 6.649 1.00 89.31 157 ILE A O 1
ATOM 1320 N N . GLU A 1 158 ? 6.530 -15.366 7.071 1.00 90.12 158 GLU A N 1
ATOM 1321 C CA . GLU A 1 158 ? 5.356 -15.880 6.347 1.00 90.12 158 GLU A CA 1
ATOM 1322 C C . GLU A 1 158 ? 4.032 -15.409 6.957 1.00 90.12 158 GLU A C 1
ATOM 1324 O O . GLU A 1 158 ? 3.129 -14.996 6.229 1.00 90.12 158 GLU A O 1
ATOM 1329 N N . LYS A 1 159 ? 3.926 -15.370 8.292 1.00 89.06 159 LYS A N 1
ATOM 1330 C CA . LYS A 1 159 ? 2.753 -14.790 8.967 1.00 89.06 159 LYS A CA 1
ATOM 1331 C C . LYS A 1 159 ? 2.547 -13.329 8.577 1.00 89.06 159 LYS A C 1
ATOM 1333 O O . LYS A 1 159 ? 1.429 -12.924 8.268 1.00 89.06 159 LYS A O 1
ATOM 1338 N N . THR A 1 160 ? 3.629 -12.552 8.542 1.00 89.38 160 THR A N 1
ATOM 1339 C CA . THR A 1 160 ? 3.562 -11.140 8.151 1.00 89.38 160 THR A CA 1
ATOM 1340 C C . THR A 1 160 ? 3.178 -10.986 6.680 1.00 89.38 160 THR A C 1
ATOM 1342 O O . THR A 1 160 ? 2.324 -10.162 6.370 1.00 89.38 160 THR A O 1
ATOM 1345 N N . ARG A 1 161 ? 3.737 -11.803 5.776 1.00 92.44 161 ARG A N 1
ATOM 1346 C CA . ARG A 1 161 ? 3.359 -11.822 4.350 1.00 92.44 161 ARG A CA 1
ATOM 1347 C C . ARG A 1 161 ? 1.871 -12.087 4.166 1.00 92.44 161 ARG A C 1
ATOM 1349 O O . ARG A 1 161 ? 1.202 -11.326 3.473 1.00 92.44 161 ARG A O 1
ATOM 1356 N N . SER A 1 162 ? 1.351 -13.115 4.835 1.00 90.62 162 SER A N 1
ATOM 1357 C CA . SER A 1 162 ? -0.069 -13.466 4.782 1.00 90.62 162 SER A CA 1
ATOM 1358 C C . SER A 1 162 ? -0.958 -12.340 5.313 1.00 90.62 162 SER A C 1
ATOM 1360 O O . SER A 1 162 ? -1.991 -12.037 4.718 1.00 90.62 162 SER A O 1
ATOM 1362 N N . MET A 1 163 ? -0.560 -11.699 6.415 1.00 89.44 163 MET A N 1
ATOM 1363 C CA . MET A 1 163 ? -1.297 -10.579 7.003 1.00 89.44 163 MET A CA 1
ATOM 1364 C C . MET A 1 163 ? -1.320 -9.360 6.070 1.00 89.44 163 MET A C 1
ATOM 1366 O O . MET A 1 163 ? -2.389 -8.803 5.813 1.00 89.44 163 MET A O 1
ATOM 1370 N N . VAL A 1 164 ? -0.171 -8.984 5.501 1.00 92.06 164 VAL A N 1
ATOM 1371 C CA . VAL A 1 164 ? -0.071 -7.860 4.560 1.00 92.06 164 VAL A CA 1
ATOM 1372 C C . VAL A 1 164 ? -0.882 -8.141 3.294 1.00 92.06 164 VAL A C 1
ATOM 1374 O O . VAL A 1 164 ? -1.647 -7.283 2.859 1.00 92.06 164 VAL A O 1
ATOM 1377 N N . GLU A 1 165 ? -0.779 -9.338 2.714 1.00 93.31 165 GLU A N 1
ATOM 1378 C CA . GLU A 1 165 ? -1.555 -9.717 1.528 1.00 93.31 165 GLU A CA 1
ATOM 1379 C C . GLU A 1 165 ? -3.066 -9.624 1.786 1.00 93.31 165 GLU A C 1
ATOM 1381 O O . GLU A 1 165 ? -3.799 -8.996 1.013 1.00 93.31 165 GLU A O 1
ATOM 1386 N N . LYS A 1 166 ? -3.527 -10.166 2.916 1.00 89.69 166 LYS A N 1
ATOM 1387 C CA . LYS A 1 166 ? -4.928 -10.095 3.345 1.00 89.69 166 LYS A CA 1
ATOM 1388 C C . LYS A 1 166 ? -5.409 -8.655 3.495 1.00 89.69 166 LYS A C 1
ATOM 1390 O O . LYS A 1 166 ? -6.485 -8.306 3.013 1.00 89.69 166 LYS A O 1
ATOM 1395 N N . LEU A 1 167 ? -4.604 -7.798 4.108 1.00 90.75 167 LEU A N 1
ATOM 1396 C CA . LEU A 1 167 ? -4.896 -6.377 4.264 1.00 90.75 167 LEU A CA 1
ATOM 1397 C C . LEU A 1 167 ? -5.073 -5.678 2.908 1.00 90.75 167 LEU A C 1
ATOM 1399 O O . LEU A 1 167 ? -6.049 -4.948 2.716 1.00 90.75 167 LEU A O 1
ATOM 1403 N N . LEU A 1 168 ? -4.193 -5.946 1.937 1.00 94.75 168 LEU A N 1
ATOM 1404 C CA . LEU A 1 168 ? -4.319 -5.403 0.579 1.00 94.75 168 LEU A CA 1
ATOM 1405 C C . LEU A 1 168 ? -5.577 -5.917 -0.129 1.00 94.75 168 LEU A C 1
ATOM 1407 O O . LEU A 1 168 ? -6.277 -5.146 -0.791 1.00 94.75 168 LEU A O 1
ATOM 1411 N N . MET A 1 169 ? -5.907 -7.199 0.047 1.00 94.50 169 MET A N 1
ATOM 1412 C CA . MET A 1 169 ? -7.143 -7.783 -0.473 1.00 94.50 169 MET A CA 1
ATOM 1413 C C . MET A 1 169 ? -8.379 -7.084 0.103 1.00 94.50 169 MET A C 1
ATOM 1415 O O . MET A 1 169 ? -9.247 -6.662 -0.665 1.00 94.50 169 MET A O 1
ATOM 1419 N N . LEU A 1 170 ? -8.458 -6.925 1.426 1.00 93.62 170 LEU A N 1
ATOM 1420 C CA . LEU A 1 170 ? -9.592 -6.294 2.106 1.00 93.62 170 LEU A CA 1
ATOM 1421 C C . LEU A 1 170 ? -9.765 -4.824 1.696 1.00 93.62 170 LEU A C 1
ATOM 1423 O O . LEU A 1 170 ? -10.889 -4.401 1.406 1.00 93.62 170 LEU A O 1
ATOM 1427 N N . LEU A 1 171 ? -8.665 -4.069 1.587 1.00 94.75 171 LEU A N 1
ATOM 1428 C CA . LEU A 1 171 ? -8.686 -2.696 1.073 1.00 94.75 171 LEU A CA 1
ATOM 1429 C C . LEU A 1 171 ? -9.183 -2.643 -0.373 1.00 94.75 171 LEU A C 1
ATOM 1431 O O . LEU A 1 171 ? -10.084 -1.867 -0.675 1.00 94.75 171 LEU A O 1
ATOM 1435 N N . SER A 1 172 ? -8.669 -3.502 -1.261 1.00 95.94 172 SER A N 1
ATOM 1436 C CA . SER A 1 172 ? -9.075 -3.508 -2.676 1.00 95.94 172 SER A CA 1
ATOM 1437 C C . SER A 1 172 ? -10.549 -3.861 -2.888 1.00 95.94 172 SER A C 1
ATOM 1439 O O . SER A 1 172 ? -11.179 -3.388 -3.834 1.00 95.94 172 SER A O 1
ATOM 1441 N N . LYS A 1 173 ? -11.130 -4.673 -1.996 1.00 95.00 173 LYS A N 1
ATOM 1442 C CA . LYS A 1 173 ? -12.566 -4.986 -1.996 1.00 95.00 173 LYS A CA 1
ATOM 1443 C C . LYS A 1 173 ? -13.409 -3.842 -1.432 1.00 95.00 173 LYS A C 1
ATOM 1445 O O . LYS A 1 173 ? -14.591 -3.751 -1.750 1.00 95.00 173 LYS A O 1
ATOM 1450 N N . GLY A 1 174 ? -12.790 -2.926 -0.689 1.00 94.75 174 GLY A N 1
ATOM 1451 C CA . GLY A 1 174 ? -13.430 -1.781 -0.053 1.00 94.75 174 GLY A CA 1
ATOM 1452 C C . GLY A 1 174 ? -14.104 -2.103 1.273 1.00 94.75 174 GLY A C 1
ATOM 1453 O O . GLY A 1 174 ? -15.015 -1.389 1.669 1.00 94.75 174 GLY A O 1
ATOM 1454 N N . TYR A 1 175 ? -13.667 -3.164 1.955 1.00 94.81 175 TYR A N 1
ATOM 1455 C CA . TYR A 1 175 ? -14.192 -3.520 3.276 1.00 94.81 175 TYR A CA 1
ATOM 1456 C C . TYR A 1 175 ? -13.605 -2.677 4.407 1.00 94.81 175 TYR A C 1
ATOM 1458 O O . TYR A 1 175 ? -14.186 -2.622 5.486 1.00 94.81 175 TYR A O 1
ATOM 1466 N N . ILE A 1 176 ? -12.465 -2.030 4.173 1.00 95.50 176 ILE A N 1
ATOM 1467 C CA . ILE A 1 176 ? -11.773 -1.210 5.165 1.00 95.50 176 ILE A CA 1
ATOM 1468 C C . ILE A 1 176 ? -11.922 0.256 4.764 1.00 95.50 176 ILE A C 1
ATOM 1470 O O . ILE A 1 176 ? -11.516 0.641 3.667 1.00 95.50 176 ILE A O 1
ATOM 1474 N N . ALA A 1 177 ? -12.488 1.063 5.657 1.00 96.62 177 ALA A N 1
ATOM 1475 C CA . ALA A 1 177 ? -12.508 2.512 5.528 1.00 96.62 177 ALA A CA 1
ATOM 1476 C C . ALA A 1 177 ? -11.112 3.095 5.781 1.00 96.62 177 ALA A C 1
ATOM 1478 O O . ALA A 1 177 ? -10.339 2.546 6.560 1.00 96.62 177 ALA A O 1
ATOM 1479 N N . VAL A 1 178 ? -10.792 4.240 5.182 1.00 96.50 178 VAL A N 1
ATOM 1480 C CA . VAL A 1 178 ? -9.515 4.939 5.393 1.00 96.50 178 VAL A CA 1
ATOM 1481 C C . VAL A 1 178 ? -9.769 6.322 5.975 1.00 96.50 178 VAL A C 1
ATOM 1483 O O . VAL A 1 178 ? -10.584 7.087 5.458 1.00 96.50 178 VAL A O 1
ATOM 1486 N N . LEU A 1 179 ? -9.042 6.667 7.036 1.00 96.38 179 LEU A N 1
ATOM 1487 C CA . LEU A 1 179 ? -9.119 7.972 7.683 1.00 96.38 179 LEU A CA 1
ATOM 1488 C C . LEU A 1 179 ? -7.727 8.605 7.779 1.00 96.38 179 LEU A C 1
ATOM 1490 O O . LEU A 1 179 ? -6.822 8.073 8.421 1.00 96.38 179 LEU A O 1
ATOM 1494 N N . PHE A 1 180 ? -7.560 9.774 7.163 1.00 95.12 180 PHE A N 1
ATOM 1495 C CA . PHE A 1 180 ? -6.301 10.520 7.163 1.00 95.12 180 PHE A CA 1
ATOM 1496 C C . PHE A 1 180 ? -6.270 11.577 8.266 1.00 95.12 180 PHE A C 1
ATOM 1498 O O . PHE A 1 180 ? -7.008 12.561 8.218 1.00 95.12 180 PHE A O 1
ATOM 1505 N N . ILE A 1 181 ? -5.371 11.440 9.235 1.00 95.38 181 ILE A N 1
ATOM 1506 C CA . ILE A 1 181 ? -5.241 12.397 10.333 1.00 95.38 181 ILE A CA 1
ATOM 1507 C C . ILE A 1 181 ? -4.316 13.545 9.919 1.00 95.38 181 ILE A C 1
ATOM 1509 O O . ILE A 1 181 ? -3.145 13.357 9.585 1.00 95.38 181 ILE A O 1
ATOM 1513 N N . GLY A 1 182 ? -4.857 14.760 9.945 1.00 92.69 182 GLY A N 1
ATOM 1514 C CA . GLY A 1 182 ? -4.181 16.001 9.574 1.00 92.69 182 GLY A CA 1
ATOM 1515 C C . GLY A 1 182 ? -4.570 17.176 10.474 1.00 92.69 182 GLY A C 1
ATOM 1516 O O . GLY A 1 182 ? -4.667 17.046 11.690 1.00 92.69 182 GLY A O 1
ATOM 1517 N N . LYS A 1 183 ? -4.811 18.349 9.876 1.00 91.25 183 LYS A N 1
ATOM 1518 C CA . LYS A 1 183 ? -5.007 19.625 10.598 1.00 91.25 183 LYS A CA 1
ATOM 1519 C C . LYS A 1 183 ? -6.390 19.828 11.234 1.00 91.25 183 LYS A C 1
ATOM 1521 O O . LYS A 1 183 ? -6.571 20.820 11.934 1.00 91.25 183 LYS A O 1
ATOM 1526 N N . ARG A 1 184 ? -7.384 18.982 10.937 1.00 91.44 184 ARG A N 1
ATOM 1527 C CA . ARG A 1 184 ? -8.739 19.142 11.499 1.00 91.44 184 ARG A CA 1
ATOM 1528 C C . ARG A 1 184 ? -8.729 18.846 13.001 1.00 91.44 184 ARG A C 1
ATOM 1530 O O . ARG A 1 184 ? -7.829 18.167 13.489 1.00 91.44 184 ARG A O 1
ATOM 1537 N N . LYS A 1 185 ? -9.734 19.359 13.712 1.00 92.94 185 LYS A N 1
ATOM 1538 C CA . LYS A 1 185 ? -9.931 19.065 15.134 1.00 92.94 185 LYS A CA 1
ATOM 1539 C C . LYS A 1 185 ? -10.345 17.595 15.348 1.00 92.94 185 LYS A C 1
ATOM 1541 O O . LYS A 1 185 ? -11.026 17.065 14.463 1.00 92.94 185 LYS A O 1
ATOM 1546 N N . PRO A 1 186 ? -9.972 16.967 16.479 1.00 95.06 186 PRO A N 1
ATOM 1547 C CA . PRO A 1 186 ? -10.330 15.587 16.817 1.00 95.06 186 PRO A CA 1
ATOM 1548 C C . PRO A 1 186 ? -11.810 15.244 16.609 1.00 95.06 186 PRO A C 1
ATOM 1550 O O . PRO A 1 186 ? -12.138 14.234 15.990 1.00 95.06 186 PRO A O 1
ATOM 1553 N N . GLU A 1 187 ? -12.712 16.129 17.032 1.00 95.56 187 GLU A N 1
ATOM 1554 C CA . GLU A 1 187 ? -14.159 15.893 17.023 1.00 95.56 187 GLU A CA 1
ATOM 1555 C C . GLU A 1 187 ? -14.701 15.700 15.601 1.00 95.56 187 GLU A C 1
ATOM 1557 O O . GLU A 1 187 ? -15.609 14.901 15.380 1.00 95.56 187 GLU A O 1
ATOM 1562 N N . ASN A 1 188 ? -14.092 16.372 14.618 1.00 95.19 188 ASN A N 1
ATOM 1563 C CA . ASN A 1 188 ? -14.468 16.219 13.215 1.00 95.19 188 ASN A CA 1
ATOM 1564 C C . ASN A 1 188 ? -14.170 14.802 12.709 1.00 95.19 188 ASN A C 1
ATOM 1566 O O . ASN A 1 188 ? -14.948 14.258 11.932 1.00 95.19 188 ASN A O 1
ATOM 1570 N N . TYR A 1 189 ? -13.050 14.204 13.131 1.00 96.38 189 TYR A N 1
ATOM 1571 C CA . TYR A 1 189 ? -12.705 12.837 12.736 1.00 96.38 189 TYR A CA 1
ATOM 1572 C C . TYR A 1 189 ? -13.652 11.821 13.366 1.00 96.38 189 TYR A C 1
ATOM 1574 O O . TYR A 1 189 ? -14.111 10.920 12.670 1.00 96.38 189 TYR A O 1
ATOM 1582 N N . LEU A 1 190 ? -13.992 12.003 14.645 1.00 96.50 190 LEU A N 1
ATOM 1583 C CA . LEU A 1 190 ? -14.966 11.150 15.328 1.00 96.50 190 LEU A CA 1
ATOM 1584 C C . LEU A 1 190 ? -16.348 11.227 14.661 1.00 96.50 190 LEU A C 1
ATOM 1586 O O . LEU A 1 190 ? -16.993 10.194 14.506 1.00 96.50 190 LEU A O 1
ATOM 1590 N N . SER A 1 191 ? -16.782 12.414 14.213 1.00 95.19 191 SER A N 1
ATOM 1591 C CA . SER A 1 191 ? -18.016 12.558 13.418 1.00 95.19 191 SER A CA 1
ATOM 1592 C C . SER A 1 191 ? -17.944 11.745 12.128 1.00 95.19 191 SER A C 1
ATOM 1594 O O . SER A 1 191 ? -18.817 10.923 11.889 1.00 95.19 191 SER A O 1
ATOM 1596 N N . TYR A 1 192 ? -16.865 11.879 11.341 1.00 95.12 192 TYR A N 1
ATOM 1597 C CA . TYR A 1 192 ? -16.724 11.119 10.092 1.00 95.12 192 TYR A CA 1
ATOM 1598 C C . TYR A 1 192 ? -16.809 9.605 10.287 1.00 95.12 192 TYR A C 1
ATOM 1600 O O . TYR A 1 192 ? -17.340 8.918 9.418 1.00 95.12 192 TYR A O 1
ATOM 1608 N N . ILE A 1 193 ? -16.271 9.087 11.395 1.00 96.19 193 ILE A N 1
ATOM 1609 C CA . ILE A 1 193 ? -16.371 7.663 11.722 1.00 96.19 193 ILE A CA 1
ATOM 1610 C C . ILE A 1 193 ? -17.831 7.312 12.009 1.00 96.19 193 ILE A C 1
ATOM 1612 O O . ILE A 1 193 ? -18.378 6.456 11.323 1.00 96.19 193 ILE A O 1
ATOM 1616 N N . ARG A 1 194 ? -18.484 8.007 12.949 1.00 95.19 194 ARG A N 1
ATOM 1617 C CA . ARG A 1 194 ? -19.887 7.732 13.312 1.00 95.19 194 ARG A CA 1
ATOM 1618 C C . ARG A 1 194 ? -20.831 7.795 12.110 1.00 95.19 194 ARG A C 1
ATOM 1620 O O . ARG A 1 194 ? -21.699 6.946 11.980 1.00 95.19 194 ARG A O 1
ATOM 1627 N N . ASP A 1 195 ? -20.618 8.751 11.211 1.00 93.00 195 ASP A N 1
ATOM 1628 C CA . ASP A 1 195 ? -21.517 8.994 10.080 1.00 93.00 195 ASP A CA 1
ATOM 1629 C C . ASP A 1 195 ? -21.371 7.962 8.947 1.00 93.00 195 ASP A C 1
ATOM 1631 O O . ASP A 1 195 ? -22.269 7.830 8.117 1.00 93.00 195 ASP A O 1
ATOM 1635 N N . ARG A 1 196 ? -20.219 7.282 8.832 1.00 93.19 196 ARG A N 1
ATOM 1636 C CA . ARG A 1 196 ? -19.877 6.506 7.622 1.00 93.19 196 ARG A CA 1
ATOM 1637 C C . ARG A 1 196 ? -19.355 5.093 7.873 1.00 93.19 196 ARG A C 1
ATOM 1639 O O . ARG A 1 196 ? -19.177 4.365 6.899 1.00 93.19 196 ARG A O 1
ATOM 1646 N N . ILE A 1 197 ? -19.088 4.686 9.115 1.00 94.19 197 ILE A N 1
ATOM 1647 C CA . ILE A 1 197 ? -18.434 3.397 9.394 1.00 94.19 197 ILE A CA 1
ATOM 1648 C C . ILE A 1 197 ? -19.343 2.175 9.179 1.00 94.19 197 ILE A C 1
ATOM 1650 O O . ILE A 1 197 ? -18.831 1.092 8.914 1.00 94.19 197 ILE A O 1
ATOM 1654 N N . GLU A 1 198 ? -20.670 2.344 9.216 1.00 89.31 198 GLU A N 1
ATOM 1655 C CA . GLU A 1 198 ? -21.669 1.258 9.143 1.00 89.31 198 GLU A CA 1
ATOM 1656 C C . GLU A 1 198 ? -21.536 0.369 7.887 1.00 89.31 198 GLU A C 1
ATOM 1658 O O . GLU A 1 198 ? -21.818 -0.828 7.926 1.00 89.31 198 GLU A O 1
ATOM 1663 N N . GLY A 1 199 ? -21.030 0.918 6.776 1.00 87.44 199 GLY A N 1
ATOM 1664 C CA . GLY A 1 199 ? -20.790 0.177 5.530 1.00 87.44 199 GLY A CA 1
ATOM 1665 C C . GLY A 1 199 ? -19.472 -0.608 5.475 1.00 87.44 199 GLY A C 1
ATOM 1666 O O . GLY A 1 199 ? -19.192 -1.257 4.466 1.00 87.44 199 GLY A O 1
ATOM 1667 N N . PHE A 1 200 ? -18.648 -0.542 6.520 1.00 94.56 200 PHE A N 1
ATOM 1668 C CA . PHE A 1 200 ? -17.303 -1.108 6.545 1.00 94.56 200 PHE A CA 1
ATOM 1669 C C . PHE A 1 200 ? -17.157 -2.177 7.630 1.00 94.56 200 PHE A C 1
ATOM 1671 O O . PHE A 1 200 ? -17.972 -2.322 8.535 1.00 94.56 200 PHE A O 1
ATOM 1678 N N . ARG A 1 201 ? -16.092 -2.968 7.515 1.00 92.12 201 ARG A N 1
ATOM 1679 C CA . ARG A 1 201 ? -15.719 -4.036 8.457 1.00 92.12 201 ARG A CA 1
ATOM 1680 C C . ARG A 1 201 ? -14.368 -3.788 9.123 1.00 92.12 201 ARG A C 1
ATOM 1682 O O . ARG A 1 201 ? -13.850 -4.643 9.837 1.00 92.12 201 ARG A O 1
ATOM 1689 N N . GLY A 1 202 ? -13.784 -2.629 8.852 1.00 95.12 202 GLY A N 1
ATOM 1690 C CA . GLY A 1 202 ? -12.518 -2.213 9.412 1.00 95.12 202 GLY A CA 1
ATOM 1691 C C . GLY A 1 202 ? -12.223 -0.750 9.126 1.00 95.12 202 GLY A C 1
ATOM 1692 O O . GLY A 1 202 ? -12.849 -0.130 8.262 1.00 95.12 202 GLY A O 1
ATOM 1693 N N . LEU A 1 203 ? -11.240 -0.220 9.840 1.00 97.25 203 LEU A N 1
ATOM 1694 C CA . LEU A 1 203 ? -10.743 1.138 9.707 1.00 97.25 203 LEU A CA 1
ATOM 1695 C C . LEU A 1 203 ? -9.213 1.126 9.632 1.00 97.25 203 LEU A C 1
ATOM 1697 O O . LEU A 1 203 ? -8.543 0.515 10.459 1.00 97.25 203 LEU A O 1
ATOM 1701 N N . LEU A 1 204 ? -8.669 1.839 8.650 1.00 97.25 204 LEU A N 1
ATOM 1702 C CA . LEU A 1 204 ? -7.256 2.170 8.540 1.00 97.25 204 LEU A CA 1
ATOM 1703 C C . LEU A 1 204 ? -7.049 3.637 8.917 1.00 97.25 204 LEU A C 1
ATOM 1705 O O . LEU A 1 204 ? -7.402 4.553 8.166 1.00 97.25 204 LEU A O 1
ATOM 1709 N N . LEU A 1 205 ? -6.424 3.855 10.068 1.00 97.44 205 LEU A N 1
ATOM 1710 C CA . LEU A 1 205 ? -6.008 5.169 10.545 1.00 97.44 205 LEU A CA 1
ATOM 1711 C C . LEU A 1 205 ? -4.630 5.505 9.972 1.00 97.44 205 LEU A C 1
ATOM 1713 O O . LEU A 1 205 ? -3.675 4.763 10.178 1.00 97.44 205 LEU A O 1
ATOM 1717 N N . CYS A 1 206 ? -4.513 6.629 9.264 1.00 96.06 206 CYS A N 1
ATOM 1718 C CA . CYS A 1 206 ? -3.265 7.092 8.656 1.00 96.06 206 CYS A CA 1
ATOM 1719 C C . CYS A 1 206 ? -2.814 8.417 9.284 1.00 96.06 206 CYS A C 1
ATOM 1721 O O . CYS A 1 206 ? -3.406 9.458 8.996 1.00 96.06 206 CYS A O 1
ATOM 1723 N N . ALA A 1 207 ? -1.732 8.423 10.065 1.00 95.62 207 ALA A N 1
ATOM 1724 C CA . ALA A 1 207 ? -1.154 9.638 10.646 1.00 95.62 207 ALA A CA 1
ATOM 1725 C C . ALA A 1 207 ? 0.344 9.778 10.333 1.00 95.62 207 ALA A C 1
ATOM 1727 O O . ALA A 1 207 ? 1.084 8.800 10.222 1.00 95.62 207 ALA A O 1
ATOM 1728 N N . ARG A 1 208 ? 0.815 11.023 10.177 1.00 93.31 208 ARG A N 1
ATOM 1729 C CA . ARG A 1 208 ? 2.224 11.326 9.870 1.00 93.31 208 ARG A CA 1
ATOM 1730 C C . ARG A 1 208 ? 2.728 12.553 10.625 1.00 93.31 208 ARG A C 1
ATOM 1732 O O . ARG A 1 208 ? 1.986 13.513 10.848 1.00 93.31 208 ARG A O 1
ATOM 1739 N N . GLY A 1 209 ? 4.015 12.540 10.964 1.00 93.62 209 GLY A N 1
ATOM 1740 C CA . GLY A 1 209 ? 4.715 13.628 11.641 1.00 93.62 209 GLY A CA 1
ATOM 1741 C C . GLY A 1 209 ? 3.998 14.062 12.919 1.00 93.62 209 GLY A C 1
ATOM 1742 O O . GLY A 1 209 ? 3.586 13.235 13.730 1.00 93.62 209 GLY A O 1
ATOM 1743 N N . ARG A 1 210 ? 3.796 15.373 13.076 1.00 92.94 210 ARG A N 1
ATOM 1744 C CA . ARG A 1 210 ? 3.133 15.950 14.258 1.00 92.94 210 ARG A CA 1
ATOM 1745 C C . ARG A 1 210 ? 1.682 15.496 14.463 1.00 92.94 210 ARG A C 1
ATOM 1747 O O . ARG A 1 210 ? 1.175 15.600 15.572 1.00 92.94 210 ARG A O 1
ATOM 1754 N N . TYR A 1 211 ? 1.003 15.009 13.421 1.00 96.00 211 TYR A N 1
ATOM 1755 C CA . TYR A 1 211 ? -0.406 14.613 13.521 1.00 96.00 211 TYR A CA 1
ATOM 1756 C C . TYR A 1 211 ? -0.601 13.245 14.182 1.00 96.00 211 TYR A C 1
ATOM 1758 O O . TYR A 1 211 ? -1.730 12.890 14.498 1.00 96.00 211 TYR A O 1
ATOM 1766 N N . ILE A 1 212 ? 0.482 12.510 14.456 1.00 96.50 212 ILE A N 1
ATOM 1767 C CA . ILE A 1 212 ? 0.424 11.292 15.272 1.00 96.50 212 ILE A CA 1
ATOM 1768 C C . ILE A 1 212 ? -0.113 11.624 16.669 1.00 96.50 212 ILE A C 1
ATOM 1770 O O . ILE A 1 212 ? -0.983 10.926 17.159 1.00 96.50 212 ILE A O 1
ATOM 1774 N N . MET A 1 213 ? 0.284 12.753 17.266 1.00 95.31 213 MET A N 1
ATOM 1775 C CA . MET A 1 213 ? -0.264 13.175 18.563 1.00 95.31 213 MET A CA 1
ATOM 1776 C C . MET A 1 213 ? -1.777 13.426 18.527 1.00 95.31 213 MET A C 1
ATOM 1778 O O . MET A 1 213 ? -2.460 13.194 19.519 1.00 95.31 213 MET A O 1
ATOM 1782 N N . VAL A 1 214 ? -2.303 13.898 17.391 1.00 96.25 214 VAL A N 1
ATOM 1783 C CA . VAL A 1 214 ? -3.750 14.089 17.217 1.00 96.25 214 VAL A CA 1
ATOM 1784 C C . VAL A 1 214 ? -4.448 12.733 17.198 1.00 96.25 214 VAL A C 1
ATOM 1786 O O . VAL A 1 214 ? -5.464 12.584 17.865 1.00 96.25 214 VAL A O 1
ATOM 1789 N N . LEU A 1 215 ? -3.880 11.748 16.491 1.00 96.94 215 LEU A N 1
ATOM 1790 C CA . LEU A 1 215 ? -4.368 10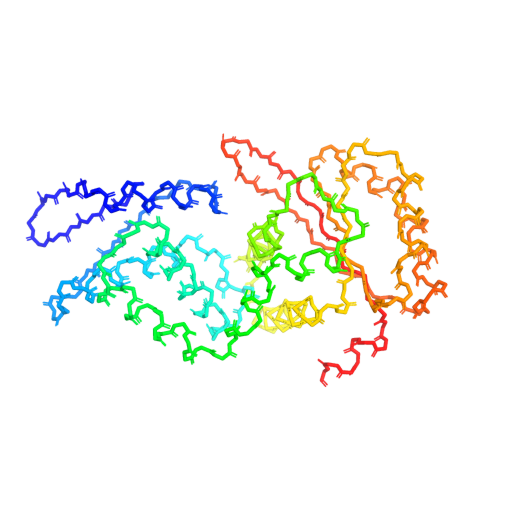.368 16.494 1.00 96.94 215 LEU A CA 1
ATOM 1791 C C . LEU A 1 215 ? -4.387 9.786 17.913 1.00 96.94 215 LEU A C 1
ATOM 1793 O O . LEU A 1 215 ? -5.445 9.348 18.352 1.00 96.94 215 LEU A O 1
ATOM 1797 N N . GLU A 1 216 ? -3.270 9.857 18.645 1.00 96.38 216 GLU A N 1
ATOM 1798 C CA . GLU A 1 216 ? -3.199 9.338 20.022 1.00 96.38 216 GLU A CA 1
ATOM 1799 C C . GLU A 1 216 ? -4.244 9.989 20.936 1.00 96.38 216 GLU A C 1
ATOM 1801 O O . GLU A 1 216 ? -4.890 9.304 21.718 1.00 96.38 216 GLU A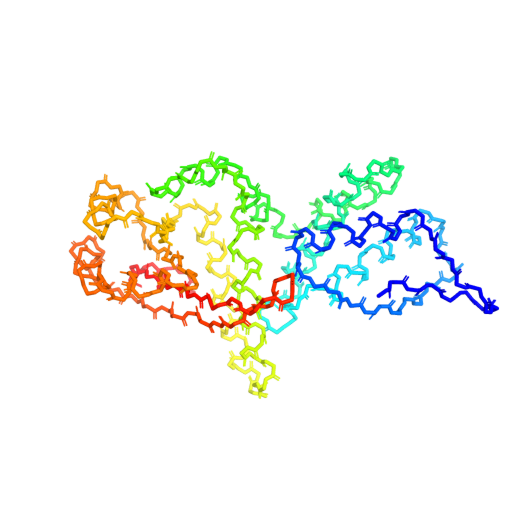 O 1
ATOM 1806 N N . SER A 1 217 ? -4.468 11.305 20.809 1.00 96.38 217 SER A N 1
ATOM 1807 C CA . SER A 1 217 ? -5.404 12.036 21.680 1.00 96.38 217 SER A CA 1
ATOM 1808 C C . SER A 1 217 ? -6.870 11.615 21.539 1.00 96.38 217 SER A C 1
ATOM 1810 O O . SER A 1 217 ? -7.689 11.957 22.388 1.00 96.38 217 SER A O 1
ATOM 1812 N N . MET A 1 218 ? -7.216 10.912 20.460 1.00 96.12 218 MET A N 1
ATOM 1813 C CA . MET A 1 218 ? -8.581 10.464 20.183 1.00 96.12 218 MET A CA 1
ATOM 1814 C C . MET A 1 218 ? -8.689 8.951 19.993 1.00 96.12 218 MET A C 1
ATOM 1816 O O . MET A 1 218 ? -9.770 8.478 19.655 1.00 96.12 218 MET A O 1
ATOM 1820 N N . TYR A 1 219 ? -7.600 8.204 20.193 1.00 96.75 219 TYR A N 1
ATOM 1821 C CA . TYR A 1 219 ? -7.543 6.776 19.891 1.00 96.75 219 TYR A CA 1
ATOM 1822 C C . TYR A 1 219 ? -8.582 5.973 20.677 1.00 96.75 219 TYR A C 1
ATOM 1824 O O . TYR A 1 219 ? -9.360 5.239 20.073 1.00 96.75 219 TYR A O 1
ATOM 1832 N N . ASP A 1 220 ? -8.667 6.192 21.990 1.00 96.75 220 ASP A N 1
ATOM 1833 C CA . ASP A 1 220 ? -9.609 5.475 22.856 1.00 96.75 220 ASP A CA 1
ATOM 1834 C C . ASP A 1 220 ? -11.063 5.706 22.420 1.00 96.75 220 ASP A C 1
ATOM 1836 O O . ASP A 1 220 ? -11.823 4.755 22.260 1.00 96.75 220 ASP A O 1
ATOM 1840 N N . ASN A 1 221 ? -11.417 6.954 22.087 1.00 97.06 221 ASN A N 1
ATOM 1841 C CA . ASN A 1 221 ? -12.741 7.291 21.556 1.00 97.06 221 ASN A CA 1
ATOM 1842 C C . ASN A 1 221 ? -13.025 6.594 20.215 1.00 97.06 221 ASN A C 1
ATOM 1844 O O . ASN A 1 221 ? -14.162 6.220 19.940 1.00 97.06 221 ASN A O 1
ATOM 1848 N N . ILE A 1 222 ? -12.013 6.443 19.349 1.00 97.06 222 ILE A N 1
ATOM 1849 C CA . ILE A 1 222 ? -12.160 5.704 18.088 1.00 97.06 222 ILE A CA 1
ATOM 1850 C C . ILE A 1 222 ? -12.448 4.233 18.388 1.00 97.06 222 ILE A C 1
ATOM 1852 O O . ILE A 1 222 ? -13.385 3.680 17.821 1.00 97.06 222 ILE A O 1
ATOM 1856 N N . ILE A 1 223 ? -11.677 3.611 19.282 1.00 96.75 223 ILE A N 1
ATOM 1857 C CA . ILE A 1 223 ? -11.862 2.205 19.654 1.00 96.75 223 ILE A CA 1
ATOM 1858 C C . ILE A 1 223 ? -13.238 1.962 20.269 1.00 96.75 223 ILE A C 1
ATOM 1860 O O . ILE A 1 223 ? -13.878 0.977 19.911 1.00 96.75 223 ILE A O 1
ATOM 1864 N N . GLU A 1 224 ? -13.719 2.851 21.136 1.00 96.19 224 GLU A N 1
ATOM 1865 C CA . GLU A 1 224 ? -15.071 2.764 21.697 1.00 96.19 224 GLU A CA 1
ATOM 1866 C C . GLU A 1 224 ? -16.138 2.762 20.595 1.00 96.19 224 GLU A C 1
ATOM 1868 O O . GLU A 1 224 ? -16.920 1.815 20.511 1.00 96.19 224 GLU A O 1
ATOM 1873 N N . ILE A 1 225 ? -16.100 3.737 19.677 1.00 95.69 225 ILE A N 1
ATOM 1874 C CA . ILE A 1 225 ? -17.042 3.807 18.545 1.00 95.69 225 ILE A CA 1
ATOM 1875 C C . ILE A 1 225 ? -16.968 2.533 17.695 1.00 95.69 225 ILE A C 1
ATOM 1877 O O . ILE A 1 225 ? -17.993 1.991 17.285 1.00 95.69 225 ILE A O 1
ATOM 1881 N N . LEU A 1 226 ? -15.761 2.043 17.402 1.00 95.44 226 LEU A N 1
ATOM 1882 C CA . LEU A 1 226 ? -15.596 0.851 16.575 1.00 95.44 226 LEU A CA 1
ATOM 1883 C C . LEU A 1 226 ? -16.086 -0.409 17.283 1.00 95.44 226 LEU A C 1
ATOM 1885 O O . LEU A 1 226 ? -16.686 -1.246 16.623 1.00 95.44 226 LEU A O 1
ATOM 1889 N N . LYS A 1 227 ? -15.901 -0.543 18.599 1.00 94.75 227 LYS A N 1
ATOM 1890 C CA . LYS A 1 227 ? -16.430 -1.680 19.366 1.00 94.75 227 LYS A CA 1
ATOM 1891 C C . LYS A 1 227 ? -17.954 -1.677 19.431 1.00 94.75 227 LYS A C 1
ATOM 1893 O O . LYS A 1 227 ? -18.559 -2.742 19.364 1.00 94.75 227 LYS A O 1
ATOM 1898 N N . GLU A 1 228 ? -18.583 -0.505 19.484 1.00 93.81 228 GLU A N 1
ATOM 1899 C CA . GLU A 1 228 ? -20.045 -0.390 19.381 1.00 93.81 228 GLU A CA 1
ATOM 1900 C C . GLU A 1 228 ? -20.575 -0.898 18.028 1.00 93.81 228 GLU A C 1
ATOM 1902 O O . GLU A 1 228 ? -21.637 -1.513 17.979 1.00 93.81 228 GLU A O 1
ATOM 1907 N N . HIS A 1 229 ? -19.831 -0.681 16.937 1.00 91.00 229 HIS A N 1
ATOM 1908 C CA . HIS A 1 229 ? -20.261 -1.051 15.580 1.00 91.00 229 HIS A CA 1
ATOM 1909 C C . HIS A 1 229 ? -19.814 -2.454 15.147 1.00 91.00 229 HIS A C 1
ATOM 1911 O O . HIS A 1 229 ? -20.523 -3.139 14.411 1.00 91.00 229 HIS A O 1
ATOM 1917 N N . PHE A 1 230 ? -18.612 -2.868 15.537 1.00 91.19 230 PHE A N 1
ATOM 1918 C CA . PHE A 1 230 ? -17.969 -4.103 15.088 1.00 91.19 230 PHE A CA 1
ATOM 1919 C C . PHE A 1 230 ? -17.997 -5.208 16.146 1.00 91.19 230 PHE A C 1
ATOM 1921 O O . PHE A 1 230 ? -17.736 -6.356 15.802 1.00 91.19 230 PHE A O 1
ATOM 1928 N N . GLY A 1 231 ? -18.301 -4.892 17.408 1.00 89.81 231 GLY A N 1
ATOM 1929 C CA . GLY A 1 231 ? -18.138 -5.821 18.521 1.00 89.81 231 GLY A CA 1
ATOM 1930 C C . GLY A 1 231 ? -16.669 -5.951 18.925 1.00 89.81 231 GLY A C 1
ATOM 1931 O O . GLY A 1 231 ? -16.007 -4.964 19.246 1.00 89.81 231 GLY A O 1
ATOM 1932 N N . GLU A 1 232 ? -16.140 -7.175 18.940 1.00 91.12 232 GLU A N 1
ATOM 1933 C CA . GLU A 1 232 ? -14.724 -7.394 19.242 1.00 91.12 232 GLU A CA 1
ATOM 1934 C C . GLU A 1 232 ? -13.846 -6.971 18.053 1.00 91.12 232 GLU A C 1
ATOM 1936 O O . GLU A 1 232 ? -14.108 -7.329 16.901 1.00 91.12 232 GLU A O 1
ATOM 1941 N N . VAL A 1 233 ? -12.789 -6.208 18.335 1.00 92.94 233 VAL A N 1
ATOM 1942 C CA . VAL A 1 233 ? -11.878 -5.678 17.315 1.00 92.94 233 VAL A CA 1
ATOM 1943 C C . VAL A 1 233 ? -10.459 -6.191 17.511 1.00 92.94 233 VAL A C 1
ATOM 1945 O O . VAL A 1 233 ? -10.017 -6.409 18.638 1.00 92.94 233 VAL A O 1
ATOM 1948 N N . ILE A 1 234 ? -9.749 -6.355 16.398 1.00 92.00 234 ILE A N 1
ATOM 1949 C CA . ILE A 1 234 ? -8.324 -6.685 16.355 1.00 92.00 234 ILE A CA 1
ATOM 1950 C C . ILE A 1 234 ? -7.569 -5.494 15.795 1.00 92.00 234 ILE A C 1
ATOM 1952 O O . ILE A 1 234 ? -8.000 -4.870 14.824 1.00 92.00 234 ILE A O 1
ATOM 1956 N N . GLU A 1 235 ? -6.439 -5.196 16.424 1.00 92.50 235 GLU A N 1
ATOM 1957 C CA . GLU A 1 235 ? -5.629 -4.022 16.145 1.00 92.50 235 GLU A CA 1
ATOM 1958 C C . GLU A 1 235 ? -4.226 -4.452 15.711 1.00 92.50 235 GLU A C 1
ATOM 1960 O O . GLU A 1 235 ? -3.545 -5.186 16.424 1.00 92.50 235 GLU A O 1
ATOM 1965 N N . GLU A 1 236 ? -3.775 -3.957 14.560 1.00 91.56 236 GLU A N 1
ATOM 1966 C CA . GLU A 1 236 ? -2.393 -4.082 14.096 1.00 91.56 236 GLU A CA 1
ATOM 1967 C C . GLU A 1 236 ? -1.826 -2.680 13.869 1.00 91.56 236 GLU A C 1
ATOM 1969 O O . GLU A 1 236 ? -2.307 -1.904 13.034 1.00 91.56 236 GLU A O 1
ATOM 1974 N N . ARG A 1 237 ? -0.778 -2.348 14.622 1.00 94.25 237 ARG A N 1
ATOM 1975 C CA . ARG A 1 237 ? -0.115 -1.044 14.580 1.00 94.25 237 ARG A CA 1
ATOM 1976 C C . ARG A 1 237 ? 1.199 -1.154 13.814 1.00 94.25 237 ARG A C 1
ATOM 1978 O O . ARG A 1 237 ? 2.067 -1.947 14.159 1.00 94.25 237 ARG A O 1
ATOM 1985 N N . ILE A 1 238 ? 1.351 -0.325 12.785 1.00 94.44 238 ILE A N 1
ATOM 1986 C CA . ILE A 1 238 ? 2.520 -0.272 11.904 1.00 94.44 238 ILE A CA 1
ATOM 1987 C C . ILE A 1 238 ? 3.132 1.120 11.997 1.00 94.44 238 ILE A C 1
ATOM 1989 O O . ILE A 1 238 ? 2.529 2.113 11.577 1.00 94.44 238 ILE A O 1
ATOM 1993 N N . GLU A 1 239 ? 4.348 1.206 12.527 1.00 94.62 239 GLU A N 1
ATOM 1994 C CA . GLU A 1 239 ? 5.035 2.477 12.722 1.00 94.62 239 GLU A CA 1
ATOM 1995 C C . GLU A 1 239 ? 6.460 2.449 12.214 1.00 94.62 239 GLU A C 1
ATOM 1997 O O . GLU A 1 239 ? 7.212 1.505 12.418 1.00 94.62 239 GLU A O 1
ATOM 2002 N N . GLY A 1 240 ? 6.874 3.556 11.616 1.00 93.25 240 GLY A N 1
ATOM 2003 C CA . GLY A 1 240 ? 8.238 3.676 11.148 1.00 93.25 240 GLY A CA 1
ATOM 2004 C C . GLY A 1 240 ? 8.595 5.095 10.777 1.00 93.25 240 GLY A C 1
ATOM 2005 O O . GLY A 1 240 ? 7.756 5.996 10.729 1.00 93.25 240 GLY A O 1
ATOM 2006 N N . VAL A 1 241 ? 9.879 5.298 10.519 1.00 91.94 241 VAL A N 1
ATOM 2007 C CA . VAL A 1 241 ? 10.402 6.565 10.019 1.00 91.94 241 VAL A CA 1
ATOM 2008 C C . VAL A 1 241 ? 10.866 6.347 8.591 1.00 91.94 241 VAL A C 1
ATOM 2010 O O . VAL A 1 241 ? 11.760 5.535 8.342 1.00 91.94 241 VAL A O 1
ATOM 2013 N N . LEU A 1 242 ? 10.256 7.073 7.662 1.00 87.94 242 LEU A N 1
ATOM 2014 C CA . LEU A 1 242 ? 10.635 7.079 6.256 1.00 87.94 242 LEU A CA 1
ATOM 2015 C C . LEU A 1 242 ? 11.366 8.381 5.940 1.00 87.94 242 LEU A C 1
ATOM 2017 O O . LEU A 1 242 ? 11.081 9.426 6.523 1.00 87.94 242 LEU A O 1
ATOM 2021 N N . GLU A 1 243 ? 12.345 8.302 5.048 1.00 81.12 243 GLU A N 1
ATOM 2022 C CA . GLU A 1 243 ? 13.083 9.471 4.579 1.00 81.12 243 GLU A CA 1
ATOM 2023 C C . GLU A 1 243 ? 12.427 9.990 3.302 1.00 81.12 243 GLU A C 1
ATOM 2025 O O . GLU A 1 243 ? 12.126 9.209 2.400 1.00 81.12 243 GLU A O 1
ATOM 2030 N N . ARG A 1 244 ? 12.180 11.298 3.249 1.00 68.69 244 ARG A N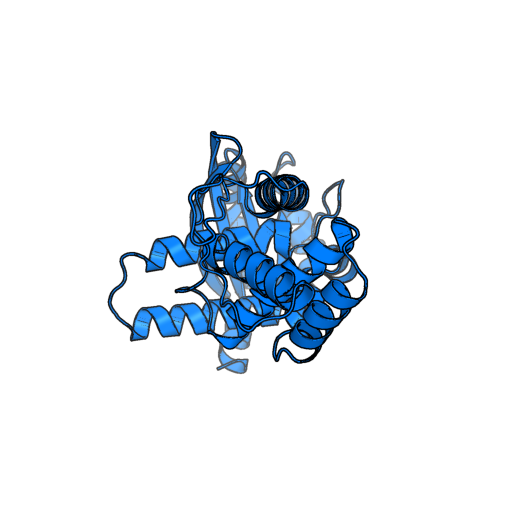 1
ATOM 2031 C CA . ARG A 1 244 ? 11.539 11.994 2.139 1.00 68.69 244 ARG A CA 1
ATOM 2032 C C . ARG A 1 244 ? 12.274 13.300 1.887 1.00 68.69 244 ARG A C 1
ATOM 2034 O O . ARG A 1 244 ? 12.315 14.145 2.770 1.00 68.69 244 ARG A O 1
ATOM 2041 N N . ASP A 1 245 ? 12.840 13.462 0.693 1.00 64.94 245 ASP A N 1
ATOM 2042 C CA . ASP A 1 245 ? 13.553 14.684 0.286 1.00 64.94 245 ASP A CA 1
ATOM 2043 C C . ASP A 1 245 ? 14.663 15.113 1.281 1.00 64.94 245 ASP A C 1
ATOM 2045 O O . ASP A 1 245 ? 14.946 16.295 1.449 1.00 64.94 245 ASP A O 1
ATOM 2049 N N . GLY A 1 246 ? 15.290 14.139 1.957 1.00 70.56 246 GLY A N 1
ATOM 2050 C CA . GLY A 1 246 ? 16.301 14.356 3.003 1.00 70.56 246 GLY A CA 1
ATOM 2051 C C . GLY A 1 246 ? 15.739 14.581 4.415 1.00 70.56 246 GLY A C 1
ATOM 2052 O O . GLY A 1 246 ? 16.502 14.665 5.376 1.00 70.56 246 GLY A O 1
ATOM 2053 N N . GLU A 1 247 ? 14.415 14.633 4.576 1.00 79.75 247 GLU A N 1
ATOM 2054 C CA . GLU A 1 247 ? 13.742 14.767 5.866 1.00 79.75 247 GLU A CA 1
ATOM 2055 C C . GLU A 1 247 ? 13.195 13.429 6.369 1.00 79.75 247 GLU A C 1
ATOM 2057 O O . GLU A 1 247 ? 12.565 12.657 5.647 1.00 79.75 247 GLU A O 1
ATOM 2062 N N . LYS A 1 248 ? 13.391 13.152 7.658 1.00 87.62 248 LYS A N 1
ATOM 2063 C CA . LYS A 1 248 ? 12.828 11.970 8.317 1.00 87.62 248 LYS A CA 1
ATOM 2064 C C . LYS A 1 248 ? 11.416 12.266 8.807 1.00 87.62 248 LYS A C 1
ATOM 2066 O O . LYS A 1 248 ? 11.225 13.047 9.736 1.00 87.62 248 LYS A O 1
ATOM 2071 N N . VAL A 1 249 ? 10.429 11.592 8.229 1.00 90.94 249 VAL A N 1
ATOM 2072 C CA . VAL A 1 249 ? 9.020 11.704 8.613 1.00 90.94 249 VAL A CA 1
ATOM 2073 C C . VAL A 1 249 ? 8.613 10.446 9.370 1.00 90.94 249 VAL A C 1
ATOM 2075 O O . VAL A 1 249 ? 8.837 9.330 8.906 1.00 90.94 249 VAL A O 1
ATOM 2078 N N . ARG A 1 250 ? 8.002 10.609 10.548 1.00 94.44 250 ARG A N 1
ATOM 2079 C CA . ARG A 1 250 ? 7.389 9.494 11.287 1.00 94.44 250 ARG A CA 1
ATOM 2080 C C . ARG A 1 250 ? 6.019 9.178 10.696 1.00 94.44 250 ARG A C 1
ATOM 2082 O O . ARG A 1 250 ? 5.236 10.087 10.430 1.00 94.44 250 ARG A O 1
ATOM 2089 N N . HIS A 1 251 ? 5.736 7.903 10.508 1.00 95.44 251 HIS A N 1
ATOM 2090 C CA . HIS A 1 251 ? 4.478 7.375 10.008 1.00 95.44 251 HIS A CA 1
ATOM 2091 C C . HIS A 1 251 ? 3.869 6.459 11.068 1.00 95.44 251 HIS A C 1
ATOM 2093 O O . HIS A 1 251 ? 4.590 5.707 11.723 1.00 95.44 251 HIS A O 1
ATOM 2099 N N . CYS A 1 252 ? 2.551 6.534 11.213 1.00 97.06 252 CYS A N 1
ATOM 2100 C CA . CYS A 1 252 ? 1.758 5.659 12.059 1.00 97.06 252 CYS A CA 1
ATOM 2101 C C . CYS A 1 252 ? 0.526 5.220 11.270 1.00 97.06 252 CYS A C 1
ATOM 2103 O O . CYS A 1 252 ? -0.242 6.058 10.781 1.00 97.06 252 CYS A O 1
ATOM 2105 N N . TYR A 1 253 ? 0.375 3.910 11.129 1.00 96.94 253 TYR A N 1
ATOM 2106 C CA . TYR A 1 253 ? -0.778 3.272 10.521 1.00 96.94 253 TYR A CA 1
ATOM 2107 C C . TYR A 1 253 ? -1.373 2.301 11.525 1.00 96.94 253 TYR A C 1
ATOM 2109 O O . TYR A 1 253 ? -0.647 1.473 12.069 1.00 96.94 253 TYR A O 1
ATOM 2117 N N . ILE A 1 254 ? -2.673 2.400 11.776 1.00 96.81 254 ILE A N 1
ATOM 2118 C CA . ILE A 1 254 ? -3.362 1.471 12.674 1.00 96.81 254 ILE A CA 1
ATOM 2119 C C . ILE A 1 254 ? -4.510 0.837 11.910 1.00 96.81 254 ILE A C 1
ATOM 2121 O O . ILE A 1 254 ? -5.405 1.534 11.426 1.00 96.81 254 ILE A O 1
ATOM 2125 N N . PHE A 1 255 ? -4.439 -0.480 11.779 1.00 94.81 255 PHE A N 1
ATOM 2126 C CA . PHE A 1 255 ? -5.473 -1.314 11.197 1.00 94.81 255 PHE A CA 1
ATOM 2127 C C . PHE A 1 255 ? -6.346 -1.849 12.312 1.00 94.81 255 PHE A C 1
ATOM 2129 O O . PHE A 1 255 ? -5.844 -2.514 13.209 1.00 94.81 255 PHE A O 1
ATOM 2136 N N . ILE A 1 256 ? -7.639 -1.558 12.241 1.00 95.50 256 ILE A N 1
ATOM 2137 C CA . ILE A 1 256 ? -8.622 -2.013 13.217 1.00 95.50 256 ILE A CA 1
ATOM 2138 C C . ILE A 1 256 ? -9.683 -2.786 12.447 1.00 95.50 256 ILE A C 1
ATOM 2140 O O . ILE A 1 256 ? -10.334 -2.223 11.567 1.00 95.50 256 ILE A O 1
ATOM 2144 N N . LEU A 1 257 ? -9.833 -4.074 12.729 1.00 93.06 257 LEU A N 1
ATOM 2145 C CA . LEU A 1 257 ? -10.748 -4.969 12.020 1.00 93.06 257 LEU A CA 1
ATOM 2146 C C . LEU A 1 257 ? -11.766 -5.562 12.985 1.00 93.06 257 LEU A C 1
ATOM 2148 O O . LEU A 1 257 ? -11.440 -5.831 14.137 1.00 93.06 257 LEU A O 1
ATOM 2152 N N . ASN A 1 258 ? -12.975 -5.827 12.493 1.00 90.88 258 ASN A N 1
ATOM 2153 C CA . ASN A 1 258 ? -13.887 -6.738 13.175 1.00 90.88 258 ASN A CA 1
ATOM 2154 C C . ASN A 1 258 ? -13.235 -8.133 13.254 1.00 90.88 258 ASN A C 1
ATOM 2156 O O . ASN A 1 258 ? -12.823 -8.675 12.224 1.00 90.88 258 ASN A O 1
ATOM 2160 N N . LYS A 1 259 ? -13.157 -8.711 14.457 1.00 85.12 259 LYS A N 1
ATOM 2161 C CA . LYS A 1 259 ? -12.551 -10.026 14.706 1.00 85.12 259 LYS A CA 1
ATOM 2162 C C . LYS A 1 259 ? -13.169 -11.152 13.871 1.00 85.12 259 LYS A C 1
ATOM 2164 O O . LYS A 1 259 ? -12.436 -11.977 13.335 1.00 85.12 259 LYS A O 1
ATOM 2169 N N . GLU A 1 260 ? -14.484 -11.139 13.661 1.00 81.19 260 GLU A N 1
ATOM 2170 C CA . GLU A 1 260 ? -15.177 -12.141 12.835 1.00 81.19 260 GLU A CA 1
ATOM 2171 C C . GLU A 1 260 ? -14.707 -12.115 11.372 1.00 81.19 260 GLU A C 1
ATOM 2173 O O . GLU A 1 260 ? -14.704 -13.134 10.680 1.00 81.19 260 GLU A O 1
ATOM 2178 N N . LEU A 1 261 ? -14.276 -10.945 10.885 1.00 71.44 261 LEU A N 1
ATOM 2179 C CA . LEU A 1 261 ? -13.724 -10.798 9.542 1.00 71.44 261 LEU A CA 1
ATOM 2180 C C . LEU A 1 261 ? -12.327 -11.417 9.442 1.00 71.44 261 LEU A C 1
ATOM 2182 O O . LEU A 1 261 ? -11.922 -11.841 8.363 1.00 71.44 261 LEU A O 1
ATOM 2186 N N . GLU A 1 262 ? -11.558 -11.470 10.530 1.00 64.94 262 GLU A N 1
ATOM 2187 C CA . GLU A 1 262 ? -10.263 -12.136 10.487 1.00 64.94 262 GLU A CA 1
ATOM 2188 C C . GLU A 1 262 ? -10.444 -13.643 10.260 1.00 64.94 262 GLU A C 1
ATOM 2190 O O . GLU A 1 262 ? -9.772 -14.209 9.401 1.00 64.94 262 GLU A O 1
ATOM 2195 N N . GLU A 1 263 ? -11.409 -14.270 10.922 1.00 61.38 263 GLU A N 1
ATOM 2196 C CA . GLU A 1 263 ? -11.631 -15.720 10.865 1.00 61.38 263 GLU A CA 1
ATOM 2197 C C . GLU A 1 263 ? -12.168 -16.207 9.505 1.00 61.38 263 GLU A C 1
ATOM 2199 O O . GLU A 1 263 ? -11.867 -17.319 9.083 1.00 61.38 263 GLU A O 1
ATOM 2204 N N . GLN A 1 264 ? -12.899 -15.367 8.762 1.00 55.75 264 GLN A N 1
ATOM 2205 C CA . GLN A 1 264 ? -13.487 -15.724 7.455 1.00 55.75 264 GLN A CA 1
ATOM 2206 C C . GLN A 1 264 ? -12.496 -15.732 6.278 1.00 55.75 264 GLN A C 1
ATOM 2208 O O . GLN A 1 264 ? -12.840 -16.154 5.174 1.00 55.75 264 GLN A O 1
ATOM 2213 N N . PHE A 1 265 ? -11.280 -15.231 6.488 1.00 51.59 265 PHE A N 1
ATOM 2214 C CA . PHE A 1 265 ? -10.226 -15.152 5.472 1.00 51.59 265 PHE A CA 1
ATOM 2215 C C . PHE A 1 265 ? -8.950 -15.892 5.926 1.00 51.59 265 PHE A C 1
ATOM 2217 O O . PHE A 1 265 ? -7.849 -15.468 5.563 1.00 51.59 265 PHE A O 1
ATOM 2224 N N . VAL A 1 266 ? -9.095 -16.923 6.769 1.00 43.25 266 VAL A N 1
ATOM 2225 C CA . VAL A 1 266 ? -8.067 -17.933 7.099 1.00 43.25 266 VAL A CA 1
ATOM 2226 C C . VAL A 1 266 ? -8.384 -19.225 6.357 1.00 43.25 266 VAL A C 1
ATOM 2228 O O . VAL A 1 266 ? -9.577 -19.594 6.312 1.00 43.25 266 VAL A O 1
#

Radius of gyration: 20.12 Å; chains: 1; bounding box: 56×38×51 Å